Protein AF-A0A099NTT5-F1 (afdb_monomer)

Radius of gyration: 22.69 Å; Cα contacts (8 Å, |Δi|>4): 350; chains: 1; bounding box: 56×57×63 Å

Nearest PDB structures (foldseek):
  7mqa-assembly1_LM  TM=8.243E-01  e=1.189E-10  Homo sapiens
  6u1s-assembly1_A  TM=1.969E-01  e=1.441E-02  synthetic construct
  7n6g-assembly1_0A  TM=2.081E-01  e=1.183E-01  Chlamydomonas reinhardtii
  7q4o-assembly1_A  TM=1.740E-01  e=6.843E-02  Homo sapiens
  8qai-assembly2_B  TM=1.910E-01  e=7.332E+00  synthetic construct

Secondary structure (DSSP, 8-state):
-----S-GGG--HHHHHHHHHH---HHHHHHHHHHHHHHHHH-HHHHHTTHHHHHHHHHHTGGG---HHHHHHHHHHHHHHHHHHHHHHTTT-HHHHHHHHHHHHHTGGGS-HHHHHHHHHHHHHHH-HHHHHHHHHHHHHHHHHHHHHTT-HHHHHHHHHHHHHHHTTS-HHHHHHHHHHHHHHHHTS-SSPPPTTSHHHHHHHH-TTTHHHHHH--HHHHHHHHHHHHHHHHHHHH---SSSSS-HHHHHHHHHHHTTSSHHHHHHHHHHHHHHHHHHHHHHHHTT--HHHHHHHHHHHHHHHHTS-HHHHHHHHHHHHT-TT--HHHHHHHHHHHHHHHHHHHHH-TTTT-

pLDDT: mean 80.65, std 12.25, range [28.78, 96.0]

Mean predicted aligned error: 9.08 Å

Structure (mmCIF, N/CA/C/O backbone):
data_AF-A0A099NTT5-F1
#
_entry.id   AF-A0A099NTT5-F1
#
loop_
_atom_site.group_PDB
_atom_site.id
_atom_site.type_symbol
_atom_site.label_atom_id
_atom_site.label_alt_id
_atom_site.label_comp_id
_atom_site.label_asym_id
_atom_site.label_entity_id
_atom_site.label_seq_id
_atom_site.pdbx_PDB_ins_code
_atom_site.Cartn_x
_atom_site.Cartn_y
_atom_site.Cartn_z
_atom_site.occupancy
_atom_site.B_iso_or_equiv
_atom_site.auth_seq_id
_atom_site.auth_comp_id
_atom_site.auth_asym_id
_atom_site.auth_atom_id
_atom_site.pdbx_PDB_model_num
ATOM 1 N N . MET A 1 1 ? -1.358 -4.460 -35.681 1.00 35.12 1 MET A N 1
ATOM 2 C CA . MET A 1 1 ? -0.756 -5.502 -36.540 1.00 35.12 1 MET A CA 1
ATOM 3 C C . MET A 1 1 ? -0.311 -6.617 -35.600 1.00 35.12 1 MET A C 1
ATOM 5 O O . MET A 1 1 ? 0.668 -6.424 -34.895 1.00 35.12 1 MET A O 1
ATOM 9 N N . ASN A 1 2 ? -1.082 -7.702 -35.472 1.00 40.41 2 ASN A N 1
ATOM 10 C CA . ASN A 1 2 ? -0.741 -8.805 -34.563 1.00 40.41 2 ASN A CA 1
ATOM 11 C C . ASN A 1 2 ? 0.383 -9.625 -35.197 1.00 40.41 2 ASN A C 1
ATOM 13 O O . ASN A 1 2 ? 0.140 -10.480 -36.047 1.00 40.41 2 ASN A O 1
ATOM 17 N N . VAL A 1 3 ? 1.623 -9.305 -34.838 1.00 57.94 3 VAL A N 1
ATOM 18 C CA . VAL A 1 3 ? 2.786 -10.101 -35.223 1.00 57.94 3 VAL A CA 1
ATOM 19 C C . VAL A 1 3 ? 2.702 -11.409 -34.436 1.00 57.94 3 VAL A C 1
ATOM 21 O O . VAL A 1 3 ? 2.873 -11.429 -33.225 1.00 57.94 3 VAL A O 1
ATOM 24 N N . VAL A 1 4 ? 2.380 -12.512 -35.106 1.00 55.12 4 VAL A N 1
ATOM 25 C CA . VAL A 1 4 ? 2.376 -13.836 -34.471 1.00 55.12 4 VAL A CA 1
ATOM 26 C C . VAL A 1 4 ? 3.815 -14.344 -34.439 1.00 55.12 4 VAL A C 1
ATOM 28 O O . VAL A 1 4 ? 4.418 -14.592 -35.488 1.00 55.12 4 VAL A O 1
ATOM 31 N N . VAL A 1 5 ? 4.386 -14.481 -33.240 1.00 59.78 5 VAL A N 1
ATOM 32 C CA . VAL A 1 5 ? 5.732 -15.037 -33.047 1.00 59.78 5 VAL A CA 1
ATOM 33 C C . VAL A 1 5 ? 5.697 -16.524 -33.391 1.00 59.78 5 VAL A C 1
ATOM 35 O O . VAL A 1 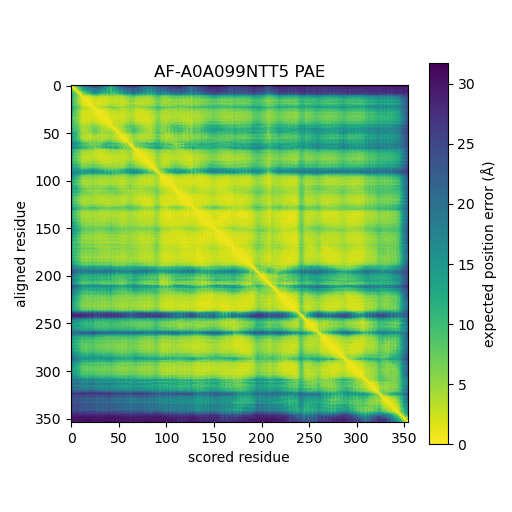5 ? 5.176 -17.334 -32.634 1.00 59.78 5 VAL A O 1
ATOM 38 N N . LYS A 1 6 ? 6.249 -16.891 -34.554 1.00 58.38 6 LYS A N 1
ATOM 39 C CA . LYS A 1 6 ? 6.214 -18.271 -35.070 1.00 58.38 6 LYS A CA 1
ATOM 40 C C . LYS A 1 6 ? 7.005 -19.278 -34.219 1.00 58.38 6 LYS A C 1
ATOM 42 O O . LYS A 1 6 ? 6.697 -20.457 -34.294 1.00 58.38 6 LYS A O 1
ATOM 47 N N . ASN A 1 7 ? 7.992 -18.827 -33.436 1.00 63.69 7 ASN A N 1
ATOM 48 C CA . ASN A 1 7 ? 8.801 -19.650 -32.524 1.00 63.69 7 ASN A CA 1
ATOM 49 C C . ASN A 1 7 ? 9.194 -18.842 -31.269 1.00 63.69 7 ASN A C 1
ATOM 51 O O . ASN A 1 7 ? 10.265 -18.230 -31.257 1.00 63.69 7 ASN A O 1
ATOM 55 N N . PRO A 1 8 ? 8.360 -18.805 -30.215 1.00 59.81 8 PRO A N 1
ATOM 56 C CA . PRO A 1 8 ? 8.667 -18.056 -28.993 1.00 59.81 8 PRO A CA 1
ATOM 57 C C . PRO A 1 8 ? 9.965 -18.539 -28.319 1.00 59.81 8 PRO A C 1
ATOM 59 O O . PRO A 1 8 ? 10.747 -17.727 -27.835 1.00 59.81 8 PRO A O 1
ATOM 62 N N . SER A 1 9 ? 10.279 -19.835 -28.401 1.00 62.44 9 SER A N 1
ATOM 63 C CA . SER A 1 9 ? 11.503 -20.441 -27.850 1.00 62.44 9 SER A CA 1
ATOM 64 C C . SER A 1 9 ? 12.818 -19.966 -28.487 1.00 62.44 9 SER A C 1
ATOM 66 O O . SER A 1 9 ? 13.881 -20.180 -27.906 1.00 62.44 9 SER A O 1
ATOM 68 N N . ALA A 1 10 ? 12.779 -19.320 -29.658 1.00 68.00 10 ALA A N 1
ATOM 69 C CA . ALA A 1 10 ? 13.972 -18.763 -30.299 1.00 68.00 10 ALA A CA 1
ATOM 70 C C . ALA A 1 10 ? 14.417 -17.427 -29.674 1.00 68.00 10 ALA A C 1
ATOM 72 O O . ALA A 1 10 ? 15.564 -17.017 -29.848 1.00 68.00 10 ALA A O 1
ATOM 73 N N . ILE A 1 11 ? 13.524 -16.739 -28.955 1.00 75.69 11 ILE A N 1
ATOM 74 C CA . ILE A 1 11 ? 13.800 -15.431 -28.357 1.00 75.69 11 ILE A CA 1
ATOM 75 C C . ILE A 1 11 ? 14.224 -15.629 -26.900 1.00 75.69 11 ILE A C 1
ATOM 77 O O . ILE A 1 11 ? 13.437 -16.030 -26.046 1.00 75.69 11 ILE A O 1
ATOM 81 N N . ARG A 1 12 ? 15.489 -15.317 -26.611 1.00 80.88 12 ARG A N 1
ATOM 82 C CA . ARG A 1 12 ? 16.109 -15.447 -25.285 1.00 80.88 12 ARG A CA 1
ATOM 83 C C . ARG A 1 12 ? 16.076 -14.116 -24.530 1.00 80.88 12 ARG A C 1
ATOM 85 O O . ARG A 1 12 ? 17.029 -13.338 -24.580 1.00 80.88 12 ARG A O 1
ATOM 92 N N . ALA A 1 13 ? 14.961 -13.835 -23.851 1.00 83.38 13 ALA A N 1
ATOM 93 C CA . ALA A 1 13 ? 14.798 -12.616 -23.046 1.00 83.38 13 ALA A CA 1
ATOM 94 C C . ALA A 1 13 ? 15.851 -12.506 -21.923 1.00 83.38 13 ALA A C 1
ATOM 96 O O . ALA A 1 13 ? 16.335 -11.418 -21.615 1.00 83.38 13 ALA A O 1
ATOM 97 N N . ASP A 1 14 ? 16.284 -13.639 -21.379 1.00 83.19 14 ASP A N 1
ATOM 98 C CA . ASP A 1 14 ? 17.318 -13.755 -20.351 1.00 83.19 14 ASP A CA 1
ATOM 99 C C . ASP A 1 14 ? 18.693 -13.221 -20.796 1.00 83.19 14 ASP A C 1
ATOM 101 O O . ASP A 1 14 ? 19.440 -12.662 -19.985 1.00 83.19 14 ASP A O 1
ATOM 105 N N . VAL A 1 15 ? 19.020 -13.330 -22.088 1.00 87.56 15 VAL A N 1
ATOM 106 C CA . VAL A 1 15 ? 20.257 -12.772 -22.660 1.00 87.56 15 VAL A CA 1
ATOM 107 C C . VAL A 1 15 ? 20.190 -11.246 -22.685 1.00 87.56 15 VAL A C 1
ATOM 109 O O . VAL A 1 15 ? 21.153 -10.586 -22.299 1.00 87.56 15 VAL A O 1
ATOM 112 N N . ILE A 1 16 ? 19.040 -10.679 -23.063 1.00 88.44 16 ILE A N 1
ATOM 113 C CA . ILE A 1 16 ? 18.815 -9.224 -23.060 1.00 88.44 16 ILE A CA 1
ATOM 114 C C . ILE A 1 16 ? 18.926 -8.686 -21.632 1.00 88.44 16 ILE A C 1
ATOM 116 O O . ILE A 1 16 ? 19.611 -7.698 -21.386 1.00 88.44 16 ILE A O 1
ATOM 120 N N . VAL A 1 17 ? 18.322 -9.379 -20.669 1.00 86.56 17 VAL A N 1
ATOM 121 C CA . VAL A 1 17 ? 18.405 -9.030 -19.246 1.00 86.56 17 VAL A CA 1
ATOM 122 C C . VAL A 1 17 ? 19.829 -9.127 -18.708 1.00 86.56 17 VAL A C 1
ATOM 124 O O . VAL A 1 17 ? 20.269 -8.268 -17.943 1.00 86.56 17 VAL A O 1
ATOM 127 N N . SER A 1 18 ? 20.588 -10.136 -19.127 1.00 86.69 18 SER A N 1
ATOM 128 C CA . SER A 1 18 ? 22.001 -10.249 -18.761 1.00 86.69 18 SER A CA 1
ATOM 129 C C . SER A 1 18 ? 22.831 -9.109 -19.355 1.00 86.69 18 SER A C 1
ATOM 131 O O . SER A 1 18 ? 23.672 -8.554 -18.654 1.00 86.69 18 SER A O 1
ATOM 133 N N . ALA A 1 19 ? 22.538 -8.689 -20.589 1.00 89.06 19 ALA A N 1
ATOM 134 C CA . ALA A 1 19 ? 23.173 -7.532 -21.215 1.00 89.06 19 ALA A CA 1
ATOM 135 C C . ALA A 1 19 ? 22.819 -6.207 -20.515 1.00 89.06 19 ALA A C 1
ATOM 137 O O . ALA A 1 19 ? 23.694 -5.359 -20.358 1.00 89.06 19 ALA A O 1
ATOM 138 N N . ILE A 1 20 ? 21.580 -6.044 -20.035 1.00 88.31 20 ILE A N 1
ATOM 139 C CA . ILE A 1 20 ? 21.179 -4.884 -19.218 1.00 88.31 20 ILE A CA 1
ATOM 140 C C . ILE A 1 20 ? 22.025 -4.814 -17.944 1.00 88.31 20 ILE A C 1
ATOM 142 O O . ILE A 1 20 ? 22.573 -3.762 -17.638 1.00 88.31 20 ILE A O 1
ATOM 146 N N . ARG A 1 21 ? 22.166 -5.938 -17.228 1.00 85.31 21 ARG A N 1
ATOM 147 C CA . ARG A 1 21 ? 22.928 -5.989 -15.969 1.00 85.31 21 ARG A CA 1
ATOM 148 C C . ARG A 1 21 ? 24.435 -5.814 -16.158 1.00 85.31 21 ARG A C 1
ATOM 150 O O . ARG A 1 21 ? 25.087 -5.314 -15.253 1.00 85.31 21 ARG A O 1
ATOM 157 N N . ALA A 1 22 ? 24.980 -6.268 -17.286 1.00 88.44 22 ALA A N 1
ATOM 158 C CA . ALA A 1 22 ? 26.415 -6.223 -17.565 1.00 88.44 22 ALA A CA 1
ATOM 159 C C . ALA A 1 22 ? 26.882 -4.897 -18.186 1.00 88.44 22 ALA A C 1
ATOM 161 O O . ALA A 1 22 ? 28.076 -4.619 -18.198 1.00 88.44 22 ALA A O 1
ATOM 162 N N . SER A 1 23 ? 25.972 -4.108 -18.761 1.00 87.94 23 SER A N 1
ATOM 163 C CA . SER A 1 23 ? 26.325 -2.833 -19.380 1.00 87.94 23 SER A CA 1
ATOM 164 C C . SER A 1 23 ? 26.400 -1.727 -18.336 1.00 87.94 23 SER A C 1
ATOM 166 O O . SER A 1 23 ? 25.464 -1.571 -17.563 1.00 87.94 23 SER A O 1
ATOM 168 N N . ASP A 1 24 ? 27.441 -0.897 -18.381 1.00 85.81 24 ASP A N 1
ATOM 169 C CA . ASP A 1 24 ? 27.551 0.308 -17.543 1.00 85.81 24 ASP A CA 1
ATOM 170 C C . ASP A 1 24 ? 26.929 1.557 -18.193 1.00 85.81 24 ASP A C 1
ATOM 172 O O . ASP A 1 24 ? 26.834 2.607 -17.560 1.00 85.81 24 ASP A O 1
ATOM 176 N N . SER A 1 25 ? 26.514 1.478 -19.466 1.00 87.94 25 SER A N 1
ATOM 177 C CA . SER A 1 25 ? 25.940 2.615 -20.196 1.00 87.94 25 SER A CA 1
ATOM 178 C C . SER A 1 25 ? 24.430 2.719 -19.949 1.00 87.94 25 SER A C 1
ATOM 180 O O . SER A 1 25 ? 23.680 1.852 -20.414 1.00 87.94 25 SER A O 1
ATOM 182 N N . PRO A 1 26 ? 23.942 3.821 -19.342 1.00 84.88 26 PRO A N 1
ATOM 183 C CA . PRO A 1 26 ? 22.509 4.061 -19.180 1.00 84.88 26 PRO A CA 1
ATOM 184 C C . PRO A 1 26 ? 21.752 4.068 -20.509 1.00 84.88 26 PRO A C 1
ATOM 186 O O . PRO A 1 26 ? 20.622 3.595 -20.589 1.00 84.88 26 PRO A O 1
ATOM 189 N N . GLN A 1 27 ? 22.375 4.550 -21.593 1.00 87.25 27 GLN A N 1
ATOM 190 C CA . GLN A 1 27 ? 21.720 4.582 -22.903 1.00 87.25 27 GLN A CA 1
ATOM 191 C C . GLN A 1 27 ? 21.493 3.175 -23.463 1.00 87.25 27 GLN A C 1
ATOM 193 O O . GLN A 1 27 ? 20.443 2.912 -24.052 1.00 87.25 27 GLN A O 1
ATOM 198 N N . VAL A 1 28 ? 22.464 2.272 -23.291 1.00 89.62 28 VAL A N 1
ATOM 199 C CA . VAL A 1 28 ? 22.330 0.870 -23.710 1.00 89.62 28 VAL A CA 1
ATOM 200 C C . VAL A 1 28 ? 21.273 0.176 -22.859 1.00 89.62 28 VAL A C 1
ATOM 202 O O . VAL A 1 28 ? 20.357 -0.425 -23.416 1.00 89.62 28 VAL A O 1
ATOM 205 N N . GLN A 1 29 ? 21.340 0.331 -21.534 1.00 89.12 29 GLN A N 1
ATOM 206 C CA . GLN A 1 29 ? 20.346 -0.210 -20.603 1.00 89.12 29 GLN A CA 1
ATOM 207 C C . GLN A 1 29 ? 18.927 0.238 -20.977 1.00 89.12 29 GLN A C 1
ATOM 209 O O . GLN A 1 29 ? 18.043 -0.598 -21.149 1.00 89.12 29 GLN A O 1
ATOM 214 N N . ASN A 1 30 ? 18.723 1.540 -21.194 1.00 88.69 30 ASN A N 1
ATOM 215 C CA . ASN A 1 30 ? 17.420 2.098 -21.542 1.00 88.69 30 ASN A CA 1
ATOM 216 C C . ASN A 1 30 ? 16.882 1.556 -22.873 1.00 88.69 30 ASN A C 1
ATOM 218 O O . ASN A 1 30 ? 15.713 1.187 -22.968 1.00 88.69 30 ASN A O 1
ATOM 222 N N . LYS A 1 31 ? 17.729 1.450 -23.904 1.00 91.06 31 LYS A N 1
ATOM 223 C CA . LYS A 1 31 ? 17.320 0.863 -25.189 1.00 91.06 31 LYS A CA 1
ATOM 224 C C . LYS A 1 31 ? 16.947 -0.611 -25.050 1.00 91.06 31 LYS A C 1
ATOM 226 O O . LYS A 1 31 ? 15.954 -1.035 -25.632 1.00 91.06 31 LYS A O 1
ATOM 231 N N . LEU A 1 32 ? 17.708 -1.385 -24.278 1.00 91.06 32 LEU A N 1
ATOM 232 C CA . LEU A 1 32 ? 17.411 -2.798 -24.040 1.00 91.06 32 LEU A CA 1
ATOM 233 C C . LEU A 1 32 ? 16.123 -2.984 -23.219 1.00 91.06 32 LEU A C 1
ATOM 235 O O . LEU A 1 32 ? 15.350 -3.890 -23.520 1.00 91.06 32 LEU A O 1
ATOM 239 N N . LEU A 1 33 ? 15.837 -2.104 -22.254 1.00 89.56 33 LEU A N 1
ATOM 240 C CA . LEU A 1 33 ? 14.559 -2.091 -21.530 1.00 89.56 33 LEU A CA 1
ATOM 241 C C . LEU A 1 33 ? 13.372 -1.829 -22.468 1.00 89.56 33 LEU A C 1
ATOM 243 O O . LEU A 1 33 ? 12.362 -2.523 -22.382 1.00 89.56 33 LEU A O 1
ATOM 247 N N . LEU A 1 34 ? 13.505 -0.907 -23.427 1.00 90.50 34 LEU A N 1
ATOM 248 C CA . LEU A 1 34 ? 12.471 -0.687 -24.447 1.00 90.50 34 LEU A CA 1
ATOM 249 C C . LEU A 1 34 ? 12.273 -1.907 -25.357 1.00 90.50 34 LEU A C 1
ATOM 251 O O . LEU A 1 34 ? 11.141 -2.220 -25.722 1.00 90.50 34 LEU A O 1
ATOM 255 N N . VAL A 1 35 ? 13.347 -2.627 -25.698 1.00 90.38 35 VAL A N 1
ATOM 256 C CA . VAL A 1 35 ? 13.240 -3.897 -26.436 1.00 90.38 35 VAL A CA 1
ATOM 257 C C . VAL A 1 35 ? 12.458 -4.923 -25.616 1.00 90.38 35 VAL A C 1
ATOM 259 O O . VAL A 1 35 ? 11.578 -5.587 -26.158 1.00 90.38 35 VAL A O 1
ATOM 262 N N . ILE A 1 36 ? 12.721 -5.024 -24.312 1.00 88.69 36 ILE A N 1
ATOM 263 C CA . ILE A 1 36 ? 11.955 -5.888 -23.405 1.00 88.69 36 ILE A CA 1
ATOM 264 C C . ILE A 1 36 ? 10.482 -5.472 -23.348 1.00 88.69 36 ILE A C 1
ATOM 266 O O . ILE A 1 36 ? 9.614 -6.335 -23.434 1.00 88.69 36 ILE A O 1
ATOM 270 N N . ALA A 1 37 ? 10.183 -4.176 -23.253 1.00 87.62 37 ALA A N 1
ATOM 271 C CA . ALA A 1 37 ? 8.812 -3.669 -23.253 1.00 87.62 37 ALA A CA 1
ATOM 272 C C . ALA A 1 37 ? 8.067 -4.039 -24.554 1.00 87.62 37 ALA A C 1
ATOM 274 O O . ALA A 1 37 ? 6.936 -4.535 -24.525 1.00 87.62 37 ALA A O 1
ATOM 275 N N . ALA A 1 38 ? 8.727 -3.887 -25.705 1.00 87.69 38 ALA A N 1
ATOM 276 C CA . ALA A 1 38 ? 8.181 -4.301 -26.995 1.00 87.69 38 ALA A CA 1
ATOM 277 C C . ALA A 1 38 ? 7.972 -5.826 -27.074 1.00 87.69 38 ALA A C 1
ATOM 279 O O . ALA A 1 38 ? 6.948 -6.282 -27.583 1.00 87.69 38 ALA A O 1
ATOM 280 N N . LEU A 1 39 ? 8.903 -6.617 -26.529 1.00 87.00 39 LEU A N 1
ATOM 281 C CA . LEU A 1 39 ? 8.779 -8.075 -26.452 1.00 87.00 39 LEU A CA 1
ATOM 282 C C . LEU A 1 39 ? 7.635 -8.516 -25.536 1.00 87.00 39 LEU A C 1
ATOM 284 O O . LEU A 1 39 ? 6.902 -9.428 -25.903 1.00 87.00 39 LEU A O 1
ATOM 288 N N . ALA A 1 40 ? 7.442 -7.862 -24.390 1.00 85.69 40 ALA A N 1
ATOM 289 C CA . ALA A 1 40 ? 6.339 -8.154 -23.475 1.00 85.69 40 ALA A CA 1
ATOM 290 C C . ALA A 1 40 ? 4.979 -7.877 -24.116 1.00 85.69 40 ALA A C 1
ATOM 292 O O . ALA A 1 40 ? 4.059 -8.674 -23.974 1.00 85.69 40 ALA A O 1
ATOM 293 N N . SER A 1 41 ? 4.888 -6.799 -24.899 1.00 84.00 41 SER A N 1
ATOM 294 C CA . SER A 1 41 ? 3.680 -6.469 -25.664 1.00 84.00 41 SER A CA 1
ATOM 295 C C . SER A 1 41 ? 3.375 -7.503 -26.755 1.00 84.00 41 SER A C 1
ATOM 297 O O . SER A 1 41 ? 2.224 -7.679 -27.143 1.00 84.00 41 SER A O 1
ATOM 299 N N . LEU A 1 42 ? 4.408 -8.176 -27.268 1.00 83.88 42 LEU A N 1
ATOM 300 C CA . LEU A 1 42 ? 4.299 -9.166 -28.334 1.00 83.88 42 LEU A CA 1
ATOM 301 C C . LEU A 1 42 ? 4.021 -10.580 -27.804 1.00 83.88 42 LEU A C 1
ATOM 303 O O . LEU A 1 42 ? 3.230 -11.319 -28.385 1.00 83.88 42 LEU A O 1
ATOM 307 N N . SER A 1 43 ? 4.708 -10.973 -26.734 1.00 81.81 43 SER A N 1
ATOM 308 C CA . SER A 1 43 ? 4.632 -12.303 -26.136 1.00 81.81 43 SER A CA 1
ATOM 309 C C . SER A 1 43 ? 4.955 -12.232 -24.635 1.00 81.81 43 SER A C 1
ATOM 311 O O . SER A 1 43 ? 6.098 -12.491 -24.243 1.00 81.81 43 SER A O 1
ATOM 313 N N . PRO A 1 44 ? 3.948 -11.934 -23.793 1.00 79.69 44 PRO A N 1
ATOM 314 C CA . PRO A 1 44 ? 4.060 -11.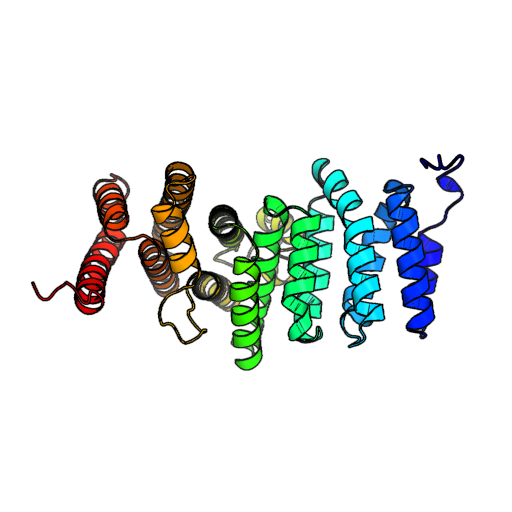831 -22.334 1.00 79.69 44 PRO A CA 1
ATOM 315 C C . PRO A 1 44 ? 4.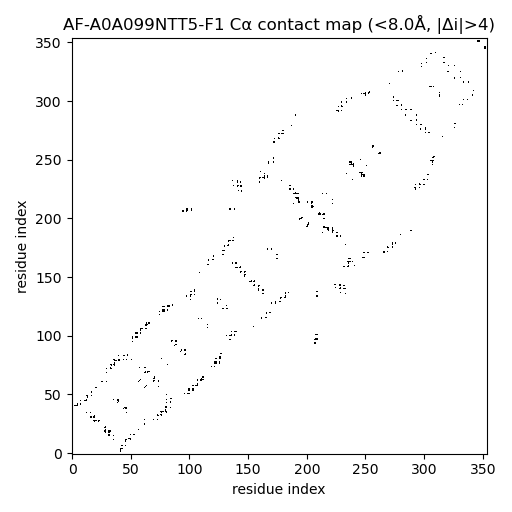832 -12.983 -21.672 1.00 79.69 44 PRO A C 1
ATOM 317 O O . PRO A 1 44 ? 5.738 -12.751 -20.871 1.00 79.69 44 PRO A O 1
ATOM 320 N N . GLU A 1 45 ? 4.538 -14.219 -22.086 1.00 77.50 45 GLU A N 1
ATOM 321 C CA . GLU A 1 45 ? 5.092 -15.462 -21.525 1.00 77.50 45 GLU A CA 1
ATOM 322 C C . GLU A 1 45 ? 6.623 -15.532 -21.564 1.00 77.50 45 GLU A C 1
ATOM 324 O O . GLU A 1 45 ? 7.259 -16.098 -20.677 1.00 77.50 45 GLU A O 1
ATOM 329 N N . LEU A 1 46 ? 7.243 -14.918 -22.577 1.00 76.75 46 LEU A N 1
ATOM 330 C CA . LEU A 1 46 ? 8.698 -14.948 -22.746 1.00 76.75 46 LEU A CA 1
ATOM 331 C C . LEU A 1 46 ? 9.430 -14.114 -21.707 1.00 76.75 46 LEU A C 1
ATOM 333 O O . LEU A 1 46 ? 10.605 -14.353 -21.426 1.00 76.75 46 LEU A O 1
ATOM 337 N N . VAL A 1 47 ? 8.747 -13.113 -21.162 1.00 77.94 47 VAL A N 1
ATOM 338 C CA . VAL A 1 47 ? 9.358 -12.137 -20.271 1.00 77.94 47 VAL A CA 1
ATOM 339 C C . VAL A 1 47 ? 9.144 -12.532 -18.819 1.00 77.94 47 VAL A C 1
ATOM 341 O O . VAL A 1 47 ? 10.010 -12.220 -18.010 1.00 77.94 47 VAL A O 1
ATOM 344 N N . LEU A 1 48 ? 8.082 -13.292 -18.503 1.00 75.62 48 LEU A N 1
ATOM 345 C CA . LEU A 1 48 ? 7.706 -13.712 -17.142 1.00 75.62 48 LEU A CA 1
ATOM 346 C C . LEU A 1 48 ? 8.879 -14.296 -16.343 1.00 75.62 48 LEU A C 1
ATOM 348 O O . LEU A 1 48 ? 9.170 -13.833 -15.245 1.00 75.62 48 LEU A O 1
ATOM 352 N N . HIS A 1 49 ? 9.634 -15.237 -16.918 1.00 74.25 49 HIS A N 1
ATOM 353 C CA . HIS A 1 49 ? 10.791 -15.846 -16.241 1.00 74.25 49 HIS A CA 1
ATOM 354 C C . HIS A 1 49 ? 11.951 -14.873 -15.981 1.00 74.25 49 HIS A C 1
ATOM 356 O O . HIS A 1 49 ? 12.826 -15.148 -15.162 1.00 74.25 49 HIS A O 1
ATOM 362 N N . SER A 1 50 ? 11.970 -13.742 -16.683 1.00 76.62 50 SER A N 1
ATOM 363 C CA . SER A 1 50 ? 13.000 -12.709 -16.580 1.00 76.62 50 SER A CA 1
ATOM 364 C C . SER A 1 50 ? 12.500 -11.427 -15.900 1.00 76.62 50 SER A C 1
ATOM 366 O O . SER A 1 50 ? 13.282 -10.489 -15.748 1.00 76.62 50 SER A O 1
ATOM 368 N N . VAL A 1 51 ? 11.239 -11.387 -15.448 1.00 75.69 51 VAL A N 1
ATOM 369 C CA . VAL A 1 51 ? 10.600 -10.224 -14.805 1.00 75.69 51 VAL A CA 1
ATOM 370 C C . VAL A 1 51 ? 11.349 -9.796 -13.545 1.00 75.69 51 VAL A C 1
ATOM 372 O O . VAL A 1 51 ? 11.669 -8.616 -13.389 1.00 75.69 51 VAL A O 1
ATOM 375 N N . MET A 1 52 ? 11.678 -10.745 -12.662 1.00 75.94 52 MET A N 1
ATOM 376 C CA . MET A 1 52 ? 12.324 -10.435 -11.383 1.00 75.94 52 MET A CA 1
ATOM 377 C C . MET A 1 52 ? 13.677 -9.720 -11.572 1.00 75.94 52 MET A C 1
ATOM 379 O O . MET A 1 52 ? 13.823 -8.612 -11.052 1.00 75.94 52 MET A O 1
ATOM 383 N N . PRO A 1 53 ? 14.644 -10.240 -12.362 1.00 80.81 53 PRO A N 1
ATOM 384 C CA . PRO A 1 53 ? 15.903 -9.530 -12.581 1.00 80.81 53 PRO A CA 1
ATOM 385 C C . PRO A 1 53 ? 15.754 -8.149 -13.234 1.00 80.81 53 PRO A C 1
ATOM 387 O O . PRO A 1 53 ? 16.539 -7.257 -12.912 1.00 80.81 53 PRO A O 1
ATOM 390 N N . ILE A 1 54 ? 14.770 -7.957 -14.126 1.00 82.06 54 ILE A N 1
ATOM 391 C CA . ILE A 1 54 ? 14.499 -6.651 -14.752 1.00 82.06 54 ILE A CA 1
ATOM 392 C C . ILE A 1 54 ? 14.134 -5.633 -13.673 1.00 82.06 54 ILE A C 1
ATOM 394 O O . ILE A 1 54 ? 14.747 -4.570 -13.586 1.00 82.06 54 ILE A O 1
ATOM 398 N N . PHE A 1 55 ? 13.175 -5.966 -12.811 1.00 77.38 55 PHE A N 1
ATOM 399 C CA . PHE A 1 55 ? 12.679 -5.020 -11.817 1.00 77.38 55 PHE A CA 1
ATOM 400 C C . PHE A 1 55 ? 13.606 -4.842 -10.614 1.00 77.38 55 PHE A C 1
ATOM 402 O O . PHE A 1 55 ? 13.664 -3.743 -10.059 1.00 77.38 55 PHE A O 1
ATOM 409 N N . THR A 1 56 ? 14.392 -5.855 -10.240 1.00 78.12 56 THR A N 1
ATOM 410 C CA . THR A 1 56 ? 15.503 -5.672 -9.292 1.00 78.12 56 THR A CA 1
ATOM 411 C C . THR A 1 56 ? 16.529 -4.686 -9.846 1.00 78.12 56 THR A C 1
ATOM 413 O O . THR A 1 56 ? 16.948 -3.766 -9.143 1.00 78.12 56 THR A O 1
ATOM 416 N N . PHE A 1 57 ? 16.899 -4.824 -11.124 1.00 78.94 57 PHE A N 1
ATOM 417 C CA . PHE A 1 57 ? 17.839 -3.910 -11.767 1.00 78.94 57 PHE A CA 1
ATOM 418 C C . PHE A 1 57 ? 17.283 -2.482 -11.859 1.00 78.94 57 PHE A C 1
ATOM 420 O O . PHE A 1 57 ? 17.969 -1.528 -11.492 1.00 78.94 57 PHE A O 1
ATOM 427 N N . MET A 1 58 ? 16.027 -2.325 -12.285 1.00 77.81 58 MET A N 1
ATOM 428 C CA . MET A 1 58 ? 15.379 -1.014 -12.376 1.00 77.81 58 MET A CA 1
ATOM 429 C C . MET A 1 58 ? 15.329 -0.303 -11.014 1.00 77.81 58 MET A C 1
ATOM 431 O O . MET A 1 58 ? 15.659 0.882 -10.947 1.00 77.81 58 MET A O 1
ATOM 435 N N . GLY A 1 59 ? 14.992 -1.016 -9.930 1.00 71.06 59 GLY A N 1
ATOM 436 C CA . GLY A 1 59 ? 15.023 -0.481 -8.560 1.00 71.06 59 GLY A CA 1
ATOM 437 C C . GLY A 1 59 ? 16.422 -0.047 -8.104 1.00 71.06 59 GLY A C 1
ATOM 438 O O . GLY A 1 59 ? 16.593 0.997 -7.464 1.00 71.06 59 GLY A O 1
ATOM 439 N N . ALA A 1 60 ? 17.451 -0.811 -8.465 1.00 72.75 60 ALA A N 1
ATOM 440 C CA . ALA A 1 60 ? 18.825 -0.521 -8.069 1.00 72.75 60 ALA A CA 1
ATOM 441 C C . ALA A 1 60 ? 19.497 0.594 -8.897 1.00 72.75 60 ALA A C 1
ATOM 443 O O . ALA A 1 60 ? 20.317 1.328 -8.344 1.00 72.75 60 ALA A O 1
ATOM 444 N N . HIS A 1 61 ? 19.152 0.751 -10.181 1.00 74.06 61 HIS A N 1
ATOM 445 C CA . HIS A 1 61 ? 19.898 1.604 -11.116 1.00 74.06 61 HIS A CA 1
ATOM 446 C C . HIS A 1 61 ? 19.024 2.636 -11.842 1.00 74.06 61 HIS A C 1
ATOM 448 O O . HIS A 1 61 ? 19.172 3.834 -11.604 1.00 74.06 61 HIS A O 1
ATOM 454 N N . THR A 1 62 ? 18.109 2.203 -12.714 1.00 71.12 62 THR A N 1
ATOM 455 C CA . THR A 1 62 ? 17.422 3.096 -13.670 1.00 71.12 62 THR A CA 1
ATOM 456 C C . THR A 1 62 ? 16.470 4.088 -13.000 1.00 71.12 62 THR A C 1
ATOM 458 O O . THR A 1 62 ? 16.411 5.250 -13.390 1.00 71.12 62 THR A O 1
ATOM 461 N N . ILE A 1 63 ? 15.752 3.681 -11.948 1.00 69.88 63 ILE A N 1
ATOM 462 C CA . ILE A 1 63 ? 14.793 4.567 -11.262 1.00 69.88 63 ILE A CA 1
ATOM 463 C C . ILE A 1 63 ? 15.508 5.718 -10.525 1.00 69.88 63 ILE A C 1
ATOM 465 O O . ILE A 1 63 ? 14.921 6.777 -10.299 1.00 69.88 63 ILE A O 1
ATOM 469 N N . ARG A 1 64 ? 16.789 5.536 -10.183 1.00 68.62 64 ARG A N 1
ATOM 470 C CA . ARG A 1 64 ? 17.609 6.534 -9.479 1.00 68.62 64 ARG A CA 1
ATOM 471 C C . ARG A 1 64 ? 18.150 7.626 -10.403 1.00 68.62 64 ARG A C 1
ATOM 473 O O . ARG A 1 64 ? 18.610 8.651 -9.910 1.00 68.62 64 ARG A O 1
ATOM 480 N N . GLN A 1 65 ? 18.131 7.407 -11.719 1.00 74.62 65 GLN A N 1
ATOM 481 C CA . GLN A 1 65 ? 18.631 8.369 -12.700 1.00 74.62 65 GLN A CA 1
ATOM 482 C C . GLN A 1 65 ? 17.618 9.497 -12.882 1.00 74.62 65 GLN A C 1
ATOM 484 O O . GLN A 1 65 ? 16.462 9.249 -13.233 1.00 74.62 65 GLN A O 1
ATOM 489 N N . ASP A 1 66 ? 18.048 10.734 -12.637 1.00 72.50 66 ASP A N 1
ATOM 490 C CA . ASP A 1 66 ? 17.207 11.930 -12.728 1.00 72.50 66 ASP A CA 1
ATOM 491 C C . ASP A 1 66 ? 17.216 12.524 -14.145 1.00 72.50 66 ASP A C 1
ATOM 493 O O . ASP A 1 66 ? 17.597 13.670 -14.362 1.00 72.50 66 ASP A O 1
ATOM 497 N N . ASP A 1 67 ? 16.842 11.705 -15.130 1.00 82.62 67 ASP A N 1
ATOM 498 C CA . ASP A 1 67 ? 16.657 12.138 -16.513 1.00 82.62 67 ASP A CA 1
ATOM 499 C C . ASP A 1 67 ? 15.272 11.714 -17.049 1.00 82.62 67 ASP A C 1
ATOM 501 O O . ASP A 1 67 ? 14.703 10.688 -16.648 1.00 82.62 67 ASP A O 1
ATOM 505 N N . GLU A 1 68 ? 14.690 12.538 -17.929 1.00 80.94 68 GLU A N 1
ATOM 506 C CA . GLU A 1 68 ? 13.328 12.329 -18.441 1.00 80.94 68 GLU A CA 1
ATOM 507 C C . GLU A 1 68 ? 13.203 11.074 -19.311 1.00 80.94 68 GLU A C 1
ATOM 509 O O . GLU A 1 68 ? 12.162 10.412 -19.290 1.00 80.94 68 GLU A O 1
ATOM 514 N N . PHE A 1 69 ? 14.255 10.717 -20.053 1.00 84.38 69 PHE A N 1
ATOM 515 C CA . PHE A 1 69 ? 14.233 9.577 -20.965 1.00 84.38 69 PHE A CA 1
ATOM 516 C C . PHE A 1 69 ? 14.198 8.251 -20.200 1.00 84.38 69 PHE A C 1
ATOM 518 O O . PHE A 1 69 ? 13.348 7.409 -20.470 1.00 84.38 69 PHE A O 1
ATOM 525 N N . SER A 1 70 ? 15.049 8.090 -19.191 1.00 82.56 70 SER A N 1
ATOM 526 C CA . SER A 1 70 ? 15.056 6.983 -18.235 1.00 82.56 70 SER A CA 1
ATOM 527 C C . SER A 1 70 ? 13.714 6.885 -17.513 1.00 82.56 70 SER A C 1
ATOM 529 O O . SER A 1 70 ? 13.193 5.788 -17.319 1.00 82.56 70 SER A O 1
ATOM 531 N N . GLY A 1 71 ? 13.092 8.020 -17.172 1.00 81.06 71 GLY A N 1
ATOM 532 C CA . GLY A 1 71 ? 11.730 8.035 -16.636 1.00 81.06 71 GLY A CA 1
ATOM 533 C C . GLY A 1 71 ? 10.682 7.499 -17.603 1.00 81.06 71 GLY A C 1
ATOM 534 O O . GLY A 1 71 ? 9.894 6.636 -17.220 1.00 81.06 71 GLY A O 1
ATOM 535 N N . HIS A 1 72 ? 10.713 7.951 -18.853 1.00 85.88 72 HIS A N 1
ATOM 536 C CA . HIS A 1 72 ? 9.826 7.449 -19.896 1.00 85.88 72 HIS A CA 1
ATOM 537 C C . HIS A 1 72 ? 10.030 5.947 -20.148 1.00 85.88 72 HIS A C 1
ATOM 539 O O . HIS A 1 72 ? 9.061 5.199 -20.237 1.00 85.88 72 HIS A O 1
ATOM 545 N N . VAL A 1 73 ? 11.280 5.484 -20.203 1.00 86.25 73 VAL A N 1
ATOM 546 C CA . VAL A 1 73 ? 11.629 4.071 -20.409 1.00 86.25 73 VAL A CA 1
ATOM 547 C C . VAL A 1 73 ? 11.105 3.200 -19.271 1.00 86.25 73 VAL A C 1
ATOM 549 O O . VAL A 1 73 ? 10.525 2.145 -19.527 1.00 86.25 73 VAL A O 1
ATOM 552 N N . VAL A 1 74 ? 11.268 3.639 -18.020 1.00 85.75 74 VAL A N 1
ATOM 553 C CA . VAL A 1 74 ? 10.734 2.931 -16.848 1.00 85.75 74 VAL A CA 1
ATOM 554 C C . VAL A 1 74 ? 9.213 2.825 -16.927 1.00 85.75 74 VAL A C 1
ATOM 556 O O . VAL A 1 74 ? 8.675 1.737 -16.742 1.00 85.75 74 VAL A O 1
ATOM 559 N N . GLU A 1 75 ? 8.521 3.922 -17.237 1.00 85.94 75 GLU A N 1
ATOM 560 C CA . GLU A 1 75 ? 7.059 3.933 -17.363 1.00 85.94 75 GLU A CA 1
ATOM 561 C C . GLU A 1 75 ? 6.570 3.024 -18.492 1.00 85.94 75 GLU A C 1
ATOM 563 O O . GLU A 1 75 ? 5.668 2.221 -18.273 1.00 85.94 75 GLU A O 1
ATOM 568 N N . GLN A 1 76 ? 7.202 3.076 -19.667 1.00 88.19 76 GLN A N 1
ATOM 569 C CA . GLN A 1 76 ? 6.881 2.174 -20.778 1.00 88.19 76 GLN A CA 1
ATOM 570 C C . GLN A 1 76 ? 7.119 0.710 -20.408 1.00 88.19 76 GLN A C 1
ATOM 572 O O . GLN A 1 76 ? 6.290 -0.150 -20.693 1.00 88.19 76 GLN A O 1
ATOM 577 N N . THR A 1 77 ? 8.221 0.423 -19.715 1.00 86.94 77 THR A N 1
ATOM 578 C CA . THR A 1 77 ? 8.518 -0.937 -19.255 1.00 86.94 77 THR A CA 1
ATOM 579 C C . THR A 1 77 ? 7.451 -1.425 -18.278 1.00 86.94 77 THR A C 1
ATOM 581 O O . THR A 1 77 ? 6.981 -2.550 -18.415 1.00 86.94 77 THR A O 1
ATOM 584 N N . ILE A 1 78 ? 7.010 -0.581 -17.339 1.00 87.81 78 ILE A N 1
ATOM 585 C CA . ILE A 1 78 ? 5.914 -0.910 -16.418 1.00 87.81 78 ILE A CA 1
ATOM 586 C C . ILE A 1 78 ? 4.641 -1.221 -17.207 1.00 87.81 78 ILE A C 1
ATOM 588 O O . ILE A 1 78 ? 4.095 -2.309 -17.061 1.00 87.81 78 ILE A O 1
ATOM 592 N N . ILE A 1 79 ? 4.211 -0.316 -18.086 1.00 87.50 79 ILE A N 1
ATOM 593 C CA . ILE A 1 79 ? 2.956 -0.443 -18.842 1.00 87.50 79 ILE A CA 1
ATOM 594 C C . ILE A 1 79 ? 2.937 -1.707 -19.713 1.00 87.50 79 ILE A C 1
ATOM 596 O O . ILE A 1 79 ? 1.891 -2.333 -19.853 1.00 87.50 79 ILE A O 1
ATOM 600 N N . CYS A 1 80 ? 4.076 -2.108 -20.278 1.00 85.94 80 CYS A N 1
ATOM 601 C CA . CYS A 1 80 ? 4.149 -3.269 -21.162 1.00 85.94 80 CYS A CA 1
ATOM 602 C C . CYS A 1 80 ? 4.379 -4.600 -20.431 1.00 85.94 80 CYS A C 1
ATOM 604 O O . CYS A 1 80 ? 3.845 -5.624 -20.849 1.00 85.94 80 CYS A O 1
ATOM 606 N N . VAL A 1 81 ? 5.201 -4.616 -19.376 1.00 85.12 81 VAL A N 1
ATOM 607 C CA . VAL A 1 81 ? 5.647 -5.860 -18.719 1.00 85.12 81 VAL A CA 1
ATOM 608 C C . VAL A 1 81 ? 4.744 -6.241 -17.549 1.00 85.12 81 VAL A C 1
ATOM 610 O O . VAL A 1 81 ? 4.473 -7.418 -17.333 1.00 85.12 81 VAL A O 1
ATOM 613 N N . VAL A 1 82 ? 4.254 -5.267 -16.784 1.00 85.44 82 VAL A N 1
ATOM 614 C CA . VAL A 1 82 ? 3.489 -5.530 -15.557 1.00 85.44 82 VAL A CA 1
ATOM 615 C C . VAL A 1 82 ? 2.119 -6.177 -15.804 1.00 85.44 82 VAL A C 1
ATOM 617 O O . VAL A 1 82 ? 1.762 -7.053 -15.019 1.00 85.44 82 VAL A O 1
ATOM 620 N N . PRO A 1 83 ? 1.360 -5.874 -16.878 1.00 84.56 83 PRO A N 1
ATOM 621 C CA . PRO A 1 83 ? 0.095 -6.568 -17.135 1.00 84.56 83 PRO A CA 1
ATOM 622 C C . PRO A 1 83 ? 0.264 -8.077 -17.349 1.00 84.56 83 PRO A C 1
ATOM 624 O O . PRO A 1 83 ? -0.587 -8.859 -16.933 1.00 84.56 83 PRO A O 1
ATOM 627 N N . ALA A 1 84 ? 1.383 -8.499 -17.952 1.00 80.44 84 ALA A N 1
ATOM 628 C CA . ALA A 1 84 ? 1.730 -9.914 -18.084 1.00 80.44 84 ALA A CA 1
ATOM 629 C C . ALA A 1 84 ? 1.812 -10.590 -16.710 1.00 80.44 84 ALA A C 1
ATOM 631 O O . ALA A 1 84 ? 1.277 -11.679 -16.510 1.00 80.44 84 ALA A O 1
ATOM 632 N N . LEU A 1 85 ? 2.447 -9.903 -15.757 1.00 77.69 85 LEU A N 1
ATOM 633 C CA . LEU A 1 85 ? 2.594 -10.362 -14.384 1.00 77.69 85 LEU A CA 1
ATOM 634 C C . LEU A 1 85 ? 1.254 -10.401 -13.647 1.00 77.69 85 LEU A C 1
ATOM 636 O O . LEU A 1 85 ? 0.951 -11.388 -12.986 1.00 77.69 85 LEU A O 1
ATOM 640 N N . ALA A 1 86 ? 0.440 -9.352 -13.789 1.00 78.00 86 ALA A N 1
ATOM 641 C CA . ALA A 1 86 ? -0.876 -9.271 -13.162 1.00 78.00 86 ALA A CA 1
ATOM 642 C C . ALA A 1 86 ? -1.796 -10.415 -13.624 1.00 78.00 86 ALA A C 1
ATOM 644 O O . ALA A 1 86 ? -2.440 -11.063 -12.802 1.00 78.00 86 ALA A O 1
ATOM 645 N N . ASN A 1 87 ? -1.791 -10.730 -14.923 1.00 77.38 87 ASN A N 1
ATOM 646 C CA . ASN A 1 87 ? -2.539 -11.865 -15.466 1.00 77.38 87 ASN A CA 1
ATOM 647 C C . ASN A 1 87 ? -2.000 -13.205 -14.952 1.00 77.38 87 ASN A C 1
ATOM 649 O O . ASN A 1 87 ? -2.778 -14.082 -14.594 1.00 77.38 87 ASN A O 1
ATOM 653 N N . ALA A 1 88 ? -0.678 -13.365 -14.869 1.00 69.31 88 ALA A N 1
ATOM 654 C CA . ALA A 1 88 ? -0.065 -14.575 -14.327 1.00 69.31 88 ALA A CA 1
ATOM 655 C C . ALA A 1 88 ? -0.356 -14.755 -12.821 1.00 69.31 88 ALA A C 1
ATOM 657 O O . ALA A 1 88 ? -0.505 -15.881 -12.346 1.00 69.31 88 ALA A O 1
ATOM 658 N N . ALA A 1 89 ? -0.497 -13.660 -12.070 1.00 66.00 89 ALA A N 1
ATOM 659 C CA . ALA A 1 89 ? -0.834 -13.682 -10.649 1.00 66.00 89 ALA A CA 1
ATOM 660 C C . ALA A 1 89 ? -2.254 -14.185 -10.366 1.00 66.00 89 ALA A C 1
ATOM 662 O O . ALA 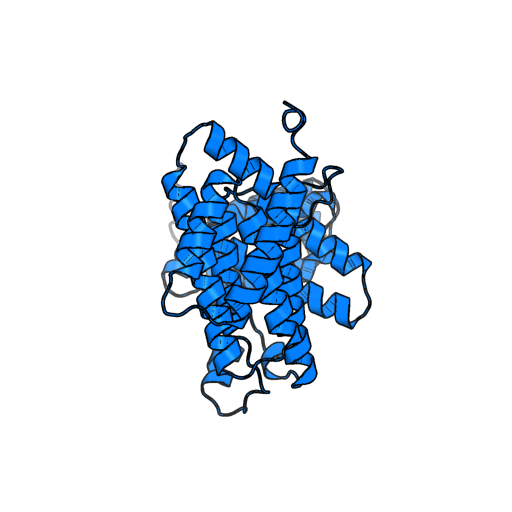A 1 89 ? -2.461 -14.828 -9.337 1.00 66.00 89 ALA A O 1
ATOM 663 N N . GLN A 1 90 ? -3.202 -14.002 -11.295 1.00 64.94 90 GLN A N 1
ATOM 664 C CA . GLN A 1 90 ? -4.537 -14.613 -11.201 1.00 64.94 90 GLN A CA 1
ATOM 665 C C . GLN A 1 90 ? -4.480 -16.152 -11.159 1.00 64.94 90 GLN A C 1
ATOM 667 O O . GLN A 1 90 ? -5.407 -16.786 -10.664 1.00 64.94 90 GLN A O 1
ATOM 672 N N . TYR A 1 91 ? -3.370 -16.752 -11.604 1.00 62.25 91 TYR A N 1
ATOM 673 C CA . TYR A 1 91 ? -3.099 -18.191 -11.533 1.00 62.25 91 TYR A CA 1
ATOM 674 C C . TYR A 1 91 ? -2.224 -18.593 -10.328 1.00 62.25 91 TYR A C 1
ATOM 676 O O . TYR A 1 91 ? -1.611 -19.658 -10.344 1.00 62.25 91 TYR A O 1
ATOM 684 N N . GLY A 1 92 ? -2.150 -17.759 -9.281 1.00 64.69 92 GLY A N 1
ATOM 685 C CA . GLY A 1 92 ? -1.481 -18.092 -8.015 1.00 64.69 92 GLY A CA 1
ATOM 686 C C . GLY A 1 92 ? -0.051 -17.566 -7.854 1.00 64.69 92 GLY A C 1
ATOM 687 O O . GLY A 1 92 ? 0.646 -17.985 -6.937 1.00 64.69 92 GLY A O 1
ATOM 688 N N . LYS A 1 93 ? 0.403 -16.635 -8.704 1.00 67.88 93 LYS A N 1
ATOM 689 C CA . LYS A 1 93 ? 1.744 -16.013 -8.625 1.00 67.88 93 LYS A CA 1
ATOM 690 C C . LYS A 1 93 ? 1.752 -14.668 -7.887 1.00 67.88 93 LYS A C 1
ATOM 692 O O . LYS A 1 93 ? 2.289 -13.677 -8.380 1.00 67.88 93 LYS A O 1
ATOM 697 N N . ILE A 1 94 ? 1.134 -14.618 -6.710 1.00 75.50 94 ILE A N 1
ATOM 698 C CA . ILE A 1 94 ? 1.049 -13.392 -5.894 1.00 75.50 94 ILE A CA 1
ATOM 699 C C . ILE A 1 94 ? 2.445 -12.955 -5.410 1.00 75.50 94 ILE A C 1
ATOM 701 O O . ILE A 1 94 ? 2.746 -11.761 -5.400 1.00 75.50 94 ILE A O 1
ATOM 705 N N . ASP A 1 95 ? 3.335 -13.911 -5.130 1.00 78.75 95 ASP A N 1
ATOM 706 C CA . ASP A 1 95 ? 4.702 -13.647 -4.660 1.00 78.75 95 ASP A CA 1
ATOM 707 C C . ASP A 1 95 ? 5.530 -12.816 -5.651 1.00 78.75 95 ASP A C 1
ATOM 709 O O . ASP A 1 95 ? 6.342 -11.982 -5.244 1.00 78.75 95 ASP A O 1
ATOM 713 N N . GLU A 1 96 ? 5.313 -12.992 -6.961 1.00 80.44 96 GLU A N 1
ATOM 714 C CA . GLU A 1 96 ? 6.034 -12.221 -7.980 1.00 80.44 96 GLU A CA 1
ATOM 715 C C . GLU A 1 96 ? 5.610 -10.734 -7.955 1.00 80.44 96 GLU A C 1
ATOM 717 O O . GLU A 1 96 ? 6.447 -9.849 -8.164 1.00 80.44 96 GLU A O 1
ATOM 722 N N . ILE A 1 97 ? 4.339 -10.439 -7.638 1.00 83.75 97 ILE A N 1
ATOM 723 C CA . ILE A 1 97 ? 3.839 -9.065 -7.442 1.00 83.75 97 ILE A CA 1
ATOM 724 C C . ILE A 1 97 ? 4.406 -8.470 -6.153 1.00 83.75 97 ILE A C 1
ATOM 726 O O . ILE A 1 97 ? 4.881 -7.334 -6.162 1.00 83.75 97 ILE A O 1
ATOM 730 N N . GLU A 1 98 ? 4.386 -9.217 -5.048 1.00 87.06 98 GLU A N 1
ATOM 731 C CA . GLU A 1 98 ? 4.959 -8.744 -3.784 1.00 87.06 98 GLU A CA 1
ATOM 732 C C . GLU A 1 98 ? 6.449 -8.419 -3.939 1.00 87.06 98 GLU A C 1
ATOM 734 O O . GLU A 1 98 ? 6.897 -7.357 -3.504 1.00 87.06 98 GLU A O 1
ATOM 739 N N . PHE A 1 99 ? 7.206 -9.277 -4.631 1.00 85.06 99 PHE A N 1
ATOM 740 C CA . PHE A 1 99 ? 8.617 -9.044 -4.933 1.00 85.06 99 PHE A CA 1
ATOM 741 C C . PHE A 1 99 ? 8.836 -7.805 -5.804 1.00 85.06 99 PHE A C 1
ATOM 743 O O . PHE A 1 99 ? 9.716 -6.987 -5.515 1.00 85.06 99 PHE A O 1
ATOM 750 N N . LEU A 1 100 ? 8.024 -7.638 -6.853 1.00 87.00 100 LEU A N 1
ATOM 751 C CA . LEU A 1 100 ? 8.046 -6.449 -7.700 1.00 87.00 100 LEU A CA 1
ATOM 752 C C . LEU A 1 100 ? 7.871 -5.179 -6.859 1.00 87.00 100 LEU A C 1
ATOM 754 O O . LEU A 1 100 ? 8.700 -4.267 -6.919 1.00 87.00 100 LEU A O 1
ATOM 758 N N . LEU A 1 101 ? 6.813 -5.128 -6.051 1.00 89.94 101 LEU A N 1
ATOM 759 C CA . LEU A 1 101 ? 6.496 -3.966 -5.228 1.00 89.94 101 LEU A CA 1
ATOM 760 C C . LEU A 1 101 ? 7.571 -3.718 -4.166 1.00 89.94 101 LEU A C 1
ATOM 762 O O . LEU A 1 101 ? 7.994 -2.574 -3.989 1.00 89.94 101 LEU A O 1
ATOM 766 N N . ALA A 1 102 ? 8.079 -4.770 -3.520 1.00 88.44 102 ALA A N 1
ATOM 767 C CA . ALA A 1 102 ? 9.167 -4.674 -2.552 1.00 88.44 102 ALA A CA 1
ATOM 768 C C . ALA A 1 102 ? 10.439 -4.088 -3.184 1.00 88.44 102 ALA A C 1
ATOM 770 O O . ALA A 1 102 ? 11.058 -3.201 -2.593 1.00 88.44 102 ALA A O 1
ATOM 771 N N . SER A 1 103 ? 10.794 -4.498 -4.409 1.00 86.56 103 SER A N 1
ATOM 772 C CA . SER A 1 103 ? 11.928 -3.934 -5.155 1.00 86.56 103 SER A CA 1
ATOM 773 C C . SER A 1 103 ? 11.758 -2.428 -5.395 1.00 86.56 103 SER A C 1
ATOM 775 O O . SER A 1 103 ? 12.651 -1.642 -5.064 1.00 86.56 103 SER A O 1
ATOM 777 N N . PHE A 1 104 ? 10.593 -1.993 -5.886 1.00 88.50 104 PHE A N 1
ATOM 778 C CA . PHE A 1 104 ? 10.315 -0.571 -6.124 1.00 88.50 104 PHE A CA 1
ATOM 779 C C . PHE A 1 104 ? 10.327 0.251 -4.838 1.00 88.50 104 PHE A C 1
ATOM 781 O O . PHE A 1 104 ? 10.950 1.314 -4.785 1.00 88.50 104 PHE A O 1
ATOM 788 N N . VAL A 1 105 ? 9.667 -0.239 -3.787 1.00 90.62 105 VAL A N 1
ATOM 789 C CA . VAL A 1 105 ? 9.622 0.459 -2.502 1.00 90.62 105 VAL A CA 1
ATOM 790 C C . VAL A 1 105 ? 11.017 0.505 -1.880 1.00 90.62 105 VAL A C 1
ATOM 792 O O . VAL A 1 105 ? 11.411 1.560 -1.395 1.00 90.62 105 VAL A O 1
ATOM 795 N N . SER A 1 106 ? 11.841 -0.546 -1.975 1.00 88.00 106 SER A N 1
ATOM 796 C CA . SER A 1 106 ? 13.239 -0.524 -1.495 1.00 88.00 106 SER A CA 1
ATOM 797 C C . SER A 1 106 ? 14.077 0.607 -2.112 1.00 88.00 106 SER A C 1
ATOM 799 O O . SER A 1 106 ? 14.946 1.180 -1.453 1.00 88.00 106 SER A O 1
ATOM 801 N N . ALA A 1 107 ? 13.766 0.992 -3.352 1.00 86.94 107 ALA A N 1
ATOM 802 C CA . ALA A 1 107 ? 14.417 2.081 -4.066 1.00 86.94 107 ALA A CA 1
ATOM 803 C C . ALA A 1 107 ? 13.847 3.473 -3.740 1.00 86.94 107 ALA A C 1
ATOM 805 O O . ALA A 1 107 ? 14.420 4.473 -4.175 1.00 86.94 107 ALA A O 1
ATOM 806 N N . PHE A 1 108 ? 12.754 3.562 -2.972 1.00 89.38 108 PHE A N 1
ATOM 807 C CA . PHE A 1 108 ? 11.957 4.772 -2.741 1.00 89.38 108 PHE A CA 1
ATOM 808 C C . PHE A 1 108 ? 12.790 6.016 -2.407 1.00 89.38 108 PHE A C 1
ATOM 810 O O . PHE A 1 108 ? 12.629 7.064 -3.037 1.00 89.38 108 PHE A O 1
ATOM 817 N N . LEU A 1 109 ? 13.704 5.909 -1.435 1.00 86.31 109 LEU A N 1
ATOM 818 C CA . LEU A 1 109 ? 14.516 7.045 -0.984 1.00 86.31 109 LEU A CA 1
ATOM 819 C C . LEU A 1 109 ? 15.482 7.550 -2.062 1.00 86.31 109 LEU A C 1
ATOM 821 O O . LEU A 1 109 ? 15.828 8.729 -2.056 1.00 86.31 109 LEU A O 1
ATOM 825 N N . HIS A 1 110 ? 15.858 6.690 -3.007 1.00 85.44 110 HIS A N 1
ATOM 826 C CA . HIS A 1 110 ? 16.717 7.035 -4.135 1.00 85.44 110 HIS A CA 1
ATOM 827 C C . HIS A 1 110 ? 15.944 7.595 -5.335 1.00 85.44 110 HIS A C 1
ATOM 829 O O . HIS A 1 110 ? 16.555 8.174 -6.228 1.00 85.44 110 HIS A O 1
ATOM 835 N N . VAL A 1 111 ? 14.617 7.444 -5.370 1.00 85.19 111 VAL A N 1
ATOM 836 C CA . VAL A 1 111 ? 13.780 8.019 -6.428 1.00 85.19 111 VAL A CA 1
ATOM 837 C C . VAL A 1 111 ? 13.628 9.527 -6.192 1.00 85.19 111 VAL A C 1
ATOM 839 O O . VAL A 1 111 ? 13.259 9.922 -5.075 1.00 85.19 111 VAL A O 1
ATOM 842 N N . PRO A 1 112 ? 13.831 10.385 -7.209 1.00 85.38 112 PRO A N 1
ATOM 843 C CA . PRO A 1 112 ? 13.585 11.822 -7.104 1.00 85.38 112 PRO A CA 1
ATOM 844 C C . PRO A 1 112 ? 12.158 12.138 -6.629 1.00 85.38 112 PRO A C 1
ATOM 846 O O . PRO A 1 112 ? 11.183 11.575 -7.131 1.00 85.38 112 PRO A O 1
ATOM 849 N N . ARG A 1 113 ? 12.014 13.058 -5.660 1.00 86.56 113 ARG A N 1
ATOM 850 C CA . ARG A 1 113 ? 10.732 13.336 -4.972 1.00 86.56 113 ARG A CA 1
ATOM 851 C C . ARG A 1 113 ? 9.579 13.643 -5.931 1.00 86.56 113 ARG A C 1
ATOM 853 O O . ARG A 1 113 ? 8.495 13.093 -5.764 1.00 86.56 113 ARG A O 1
ATOM 860 N N . HIS A 1 114 ? 9.834 14.461 -6.950 1.00 85.69 114 HIS A N 1
ATOM 861 C CA . HIS A 1 114 ? 8.835 14.902 -7.926 1.00 85.69 114 HIS A CA 1
ATOM 862 C C . HIS A 1 114 ? 8.322 13.771 -8.844 1.00 85.69 114 HIS A C 1
ATOM 864 O O . HIS A 1 114 ? 7.280 13.921 -9.474 1.00 85.69 114 HIS A O 1
ATOM 870 N N . ARG A 1 115 ? 9.015 12.622 -8.899 1.00 85.19 115 ARG A N 1
ATOM 871 C CA . ARG A 1 115 ? 8.658 11.472 -9.753 1.00 85.19 115 ARG A CA 1
ATOM 872 C C . ARG A 1 115 ? 7.953 10.347 -9.014 1.00 85.19 115 ARG A C 1
ATOM 874 O O . ARG A 1 115 ? 7.262 9.556 -9.651 1.00 85.19 115 ARG A O 1
ATOM 881 N N . ARG A 1 116 ? 8.104 10.272 -7.686 1.00 90.62 116 ARG A N 1
ATOM 882 C CA . ARG A 1 116 ? 7.586 9.169 -6.857 1.00 90.62 116 ARG A CA 1
ATOM 883 C C . ARG A 1 116 ? 6.100 8.931 -7.106 1.00 90.62 116 ARG A C 1
ATOM 885 O O . ARG A 1 116 ? 5.718 7.842 -7.509 1.00 90.62 116 ARG A O 1
ATOM 892 N N . VAL A 1 117 ? 5.270 9.959 -6.938 1.00 92.00 117 VAL A N 1
ATOM 893 C CA . VAL A 1 117 ? 3.811 9.819 -7.080 1.00 92.00 117 VAL A CA 1
ATOM 894 C C . VAL A 1 117 ? 3.442 9.309 -8.473 1.00 92.00 117 VAL A C 1
ATOM 896 O O . VAL A 1 117 ? 2.709 8.329 -8.575 1.00 92.00 117 VAL A O 1
ATOM 899 N N . ARG A 1 118 ? 3.993 9.902 -9.542 1.00 90.69 118 ARG A N 1
ATOM 900 C CA . ARG A 1 118 ? 3.701 9.492 -10.926 1.00 90.69 118 ARG A CA 1
ATOM 901 C C . ARG A 1 118 ? 4.093 8.036 -11.188 1.00 90.69 118 ARG A C 1
ATOM 903 O O . ARG A 1 118 ? 3.292 7.277 -11.731 1.00 90.69 118 ARG A O 1
ATOM 910 N N . LEU A 1 119 ? 5.288 7.641 -10.751 1.00 90.25 119 LEU A N 1
ATOM 911 C CA . LEU A 1 119 ? 5.815 6.290 -10.930 1.00 90.25 119 LEU A CA 1
ATOM 912 C C . LEU A 1 119 ? 4.954 5.240 -10.217 1.00 90.25 119 LEU A C 1
ATOM 914 O O . LEU A 1 119 ? 4.485 4.294 -10.846 1.00 90.25 119 LEU A O 1
ATOM 918 N N . PHE A 1 120 ? 4.718 5.420 -8.916 1.00 93.00 120 PHE A N 1
ATOM 919 C CA . PHE A 1 120 ? 3.963 4.455 -8.115 1.00 93.00 120 PHE A CA 1
ATOM 920 C C . PHE A 1 120 ? 2.477 4.425 -8.492 1.00 93.00 120 PHE A C 1
ATOM 922 O O . PHE A 1 120 ? 1.879 3.355 -8.487 1.00 93.00 120 PHE A O 1
ATOM 929 N N . THR A 1 121 ? 1.889 5.556 -8.900 1.00 93.56 121 THR A N 1
ATOM 930 C CA . THR A 1 121 ? 0.512 5.586 -9.430 1.00 93.56 121 THR A CA 1
ATOM 931 C C . THR A 1 121 ? 0.409 4.798 -10.733 1.00 93.56 121 THR A C 1
ATOM 933 O O . THR A 1 121 ? -0.527 4.021 -10.906 1.00 93.56 121 THR A O 1
ATOM 936 N N . THR A 1 122 ? 1.381 4.954 -11.638 1.00 91.38 122 THR A N 1
ATOM 937 C CA . THR A 1 122 ? 1.431 4.188 -12.895 1.00 91.38 122 THR A CA 1
ATOM 938 C C . THR A 1 122 ? 1.558 2.695 -12.609 1.00 91.38 122 THR A C 1
ATOM 940 O O . THR A 1 122 ? 0.805 1.900 -13.165 1.00 91.38 122 THR A O 1
ATOM 943 N N . LEU A 1 123 ? 2.448 2.315 -11.689 1.00 91.31 123 LEU A N 1
ATOM 944 C CA . LEU A 1 123 ? 2.630 0.928 -11.264 1.00 91.31 123 LEU A CA 1
ATOM 945 C C . LEU A 1 123 ? 1.340 0.328 -10.687 1.00 91.31 123 LEU A C 1
ATOM 947 O O . LEU A 1 123 ? 0.906 -0.730 -11.134 1.00 91.31 123 LEU A O 1
ATOM 951 N N . ALA A 1 124 ? 0.697 1.028 -9.751 1.00 92.75 124 ALA A N 1
ATOM 952 C CA . ALA A 1 124 ? -0.517 0.556 -9.096 1.00 92.75 124 ALA A CA 1
ATOM 953 C C . ALA A 1 124 ? -1.708 0.438 -10.060 1.00 92.75 124 ALA A C 1
ATOM 955 O O . ALA A 1 124 ? -2.405 -0.573 -10.066 1.00 92.75 124 ALA A O 1
ATOM 956 N N . ARG A 1 125 ? -1.909 1.421 -10.948 1.00 92.06 125 ARG A N 1
ATOM 957 C CA . ARG A 1 125 ? -2.960 1.347 -11.979 1.00 92.06 125 ARG A CA 1
ATOM 958 C C . ARG A 1 125 ? -2.723 0.217 -12.979 1.00 92.06 125 ARG A C 1
ATOM 960 O O . ARG A 1 125 ? -3.685 -0.376 -13.448 1.00 92.06 125 ARG A O 1
ATOM 967 N N . THR A 1 126 ? -1.462 -0.084 -13.286 1.00 89.75 126 THR A N 1
ATOM 968 C CA . THR A 1 126 ? -1.106 -1.162 -14.220 1.00 89.75 126 THR A CA 1
ATOM 969 C C . THR A 1 126 ? -1.277 -2.549 -13.589 1.00 89.75 126 THR A C 1
ATOM 971 O O . THR A 1 126 ? -1.696 -3.475 -14.275 1.00 89.75 126 THR A O 1
ATOM 974 N N . LEU A 1 127 ? -0.984 -2.701 -12.291 1.00 87.69 127 LEU A N 1
ATOM 975 C CA . LEU A 1 127 ? -1.238 -3.938 -11.534 1.00 87.69 127 LEU A CA 1
ATOM 976 C C . LEU A 1 127 ? -2.721 -4.150 -11.199 1.00 87.69 127 LEU A C 1
ATOM 978 O O . LEU A 1 127 ? -3.148 -5.284 -11.006 1.00 87.69 127 LEU A O 1
ATOM 982 N N . GLY A 1 128 ? -3.483 -3.062 -11.099 1.00 87.50 128 GLY A N 1
ATOM 983 C CA . GLY A 1 128 ? -4.822 -3.031 -10.522 1.00 87.50 128 GLY A CA 1
ATOM 984 C C . GLY A 1 128 ? -4.786 -2.475 -9.098 1.00 87.50 128 GLY A C 1
ATOM 985 O O . GLY A 1 128 ? -3.974 -2.900 -8.266 1.00 87.50 128 GLY A O 1
ATOM 986 N N . GLY A 1 129 ? -5.668 -1.510 -8.814 1.00 83.12 129 GLY A N 1
ATOM 987 C CA . GLY A 1 129 ? -5.727 -0.824 -7.519 1.00 83.12 129 GLY A CA 1
ATOM 988 C C . GLY A 1 129 ? -5.940 -1.797 -6.357 1.00 83.12 129 GLY A C 1
ATOM 989 O O . GLY A 1 129 ? -5.182 -1.786 -5.384 1.00 83.12 129 GLY A O 1
ATOM 990 N N . ASP A 1 130 ? -6.873 -2.732 -6.539 1.00 83.31 130 ASP A N 1
ATOM 991 C CA . ASP A 1 130 ? -7.260 -3.733 -5.541 1.00 83.31 130 ASP A CA 1
ATOM 992 C C . ASP A 1 130 ? -6.108 -4.629 -5.081 1.00 83.31 130 ASP A C 1
ATOM 994 O O . ASP A 1 130 ? -6.096 -5.062 -3.926 1.00 83.31 130 ASP A O 1
ATOM 998 N N . LEU A 1 131 ? -5.148 -4.906 -5.968 1.00 83.75 131 LEU A N 1
ATOM 999 C CA . LEU A 1 131 ? -4.022 -5.803 -5.708 1.00 83.75 131 LEU A CA 1
ATOM 1000 C C . LEU A 1 131 ? -2.790 -5.073 -5.175 1.00 83.75 131 LEU A C 1
ATOM 1002 O O . LEU A 1 131 ? -1.954 -5.701 -4.542 1.00 83.75 131 LEU A O 1
ATOM 1006 N N . SER A 1 132 ? -2.641 -3.772 -5.434 1.00 90.81 132 SER A N 1
ATOM 1007 C CA . SER A 1 132 ? -1.339 -3.104 -5.304 1.00 90.81 132 SER A CA 1
ATOM 1008 C C . SER A 1 132 ? -1.303 -1.949 -4.307 1.00 90.81 132 SER A C 1
ATOM 1010 O O . SER A 1 132 ? -0.272 -1.760 -3.661 1.00 90.81 132 SER A O 1
ATOM 1012 N N . ILE A 1 133 ? -2.395 -1.191 -4.135 1.00 94.69 133 ILE A N 1
ATOM 1013 C CA . ILE A 1 133 ? -2.389 0.029 -3.305 1.00 94.69 133 ILE A CA 1
ATOM 1014 C C . ILE A 1 133 ? -2.028 -0.318 -1.856 1.00 94.69 133 ILE A C 1
ATOM 1016 O O . ILE A 1 133 ? -1.094 0.253 -1.294 1.00 94.69 133 ILE A O 1
ATOM 1020 N N . HIS A 1 134 ? -2.719 -1.300 -1.273 1.00 94.69 134 HIS A N 1
ATOM 1021 C CA . HIS A 1 134 ? -2.494 -1.738 0.104 1.00 94.69 134 HIS A CA 1
ATOM 1022 C C . HIS A 1 134 ? -1.086 -2.320 0.321 1.00 94.69 134 HIS A C 1
ATOM 1024 O O . HIS A 1 134 ? -0.467 -2.027 1.342 1.00 94.69 134 HIS A O 1
ATOM 1030 N N . LEU A 1 135 ? -0.541 -3.066 -0.651 1.00 93.94 135 LEU A N 1
ATOM 1031 C CA . LEU A 1 135 ? 0.820 -3.613 -0.588 1.00 93.94 135 LEU A CA 1
ATOM 1032 C C . LEU A 1 135 ? 1.877 -2.500 -0.615 1.00 93.94 135 LEU A C 1
ATOM 1034 O O . LEU A 1 135 ? 2.804 -2.510 0.194 1.00 93.94 135 LEU A O 1
ATOM 1038 N N . ILE A 1 136 ? 1.727 -1.509 -1.504 1.00 95.19 136 ILE A N 1
ATOM 1039 C CA . ILE A 1 136 ? 2.624 -0.344 -1.570 1.00 95.19 136 ILE A CA 1
ATOM 1040 C C . ILE A 1 136 ? 2.578 0.428 -0.250 1.00 95.19 136 ILE A C 1
ATOM 1042 O O . ILE A 1 136 ? 3.630 0.736 0.312 1.00 95.19 136 ILE A O 1
ATOM 1046 N N . LEU A 1 137 ? 1.378 0.705 0.274 1.00 96.00 137 LEU A N 1
ATOM 1047 C CA . LEU A 1 137 ? 1.212 1.371 1.567 1.00 96.00 137 LEU A CA 1
ATOM 1048 C C . LEU A 1 137 ? 1.876 0.577 2.692 1.00 96.00 137 LEU A C 1
ATOM 1050 O O . LEU A 1 137 ? 2.595 1.160 3.499 1.00 96.00 137 LEU A O 1
ATOM 1054 N N . PHE A 1 138 ? 1.673 -0.739 2.741 1.00 95.31 138 PHE A N 1
ATOM 1055 C CA . PHE A 1 138 ? 2.251 -1.598 3.769 1.00 95.31 138 PHE A CA 1
ATOM 1056 C C . PHE A 1 138 ? 3.778 -1.577 3.732 1.00 95.31 138 PHE A C 1
ATOM 1058 O O . PHE A 1 138 ? 4.405 -1.257 4.741 1.00 95.31 138 PHE A O 1
ATOM 1065 N N . LEU A 1 139 ? 4.384 -1.787 2.562 1.00 94.19 139 LEU A N 1
ATOM 1066 C CA . LEU A 1 139 ? 5.837 -1.723 2.370 1.00 94.19 139 LEU A CA 1
ATOM 1067 C C . LEU A 1 139 ? 6.412 -0.332 2.712 1.00 94.19 139 LEU A C 1
ATOM 1069 O O . LEU A 1 139 ? 7.462 -0.225 3.352 1.00 94.19 139 LEU A O 1
ATOM 1073 N N . CYS A 1 140 ? 5.724 0.753 2.338 1.00 95.25 140 CYS A N 1
ATOM 1074 C CA . CYS A 1 140 ? 6.101 2.109 2.749 1.00 95.25 140 CYS A CA 1
ATOM 1075 C C . CYS A 1 140 ? 5.997 2.290 4.270 1.00 95.25 140 CYS A C 1
ATOM 1077 O O . CYS A 1 140 ? 6.872 2.909 4.877 1.00 95.25 140 CYS A O 1
ATOM 1079 N N . GLY A 1 141 ? 4.974 1.706 4.895 1.00 94.94 141 GLY A N 1
ATOM 1080 C CA . GLY A 1 141 ? 4.796 1.675 6.342 1.00 94.94 141 GLY A CA 1
ATOM 1081 C C . GLY A 1 141 ? 5.942 0.956 7.052 1.00 94.94 141 GLY A C 1
ATOM 1082 O O . GLY A 1 141 ? 6.474 1.471 8.034 1.00 94.94 141 GLY A O 1
ATOM 1083 N N . GLN A 1 142 ? 6.404 -0.177 6.524 1.00 93.38 142 GLN A N 1
ATOM 1084 C CA . GLN A 1 142 ? 7.574 -0.881 7.057 1.00 93.38 142 GLN A CA 1
ATOM 1085 C C . GLN A 1 142 ? 8.832 -0.004 7.001 1.00 93.38 142 GLN A C 1
ATOM 1087 O O . GLN A 1 142 ? 9.580 0.100 7.978 1.00 93.38 142 GLN A O 1
ATOM 1092 N N . GLN A 1 143 ? 9.061 0.692 5.881 1.00 92.81 143 GLN A N 1
ATOM 1093 C CA . GLN A 1 143 ? 10.163 1.652 5.784 1.00 92.81 143 GLN A CA 1
ATOM 1094 C C . GLN A 1 143 ? 10.011 2.823 6.748 1.00 92.81 143 GLN A C 1
ATOM 1096 O O . GLN A 1 143 ? 11.014 3.279 7.297 1.00 92.81 143 GLN A O 1
ATOM 1101 N N . TYR A 1 144 ? 8.782 3.281 6.986 1.00 95.06 144 TYR A N 1
ATOM 1102 C CA . TYR A 1 144 ? 8.491 4.344 7.939 1.00 95.06 144 TYR A CA 1
ATOM 1103 C C . TYR A 1 144 ? 8.882 3.919 9.353 1.00 95.06 144 TYR A C 1
ATOM 1105 O O . TYR A 1 144 ? 9.603 4.654 10.026 1.00 95.06 144 TYR A O 1
ATOM 1113 N N . VAL A 1 145 ? 8.498 2.712 9.784 1.00 93.56 145 VAL A N 1
ATOM 1114 C CA . VAL A 1 145 ? 8.902 2.188 11.097 1.00 93.56 145 VAL A CA 1
ATOM 1115 C C . VAL A 1 145 ? 10.422 2.072 11.183 1.00 93.56 145 VAL A C 1
ATOM 1117 O O . VAL A 1 145 ? 11.023 2.561 12.138 1.00 93.56 145 VAL A O 1
ATOM 1120 N N . ASN A 1 146 ? 11.068 1.510 10.162 1.00 92.56 146 ASN A N 1
ATOM 1121 C CA . ASN A 1 146 ? 12.526 1.379 10.124 1.00 92.56 146 ASN A CA 1
ATOM 1122 C C . ASN A 1 146 ? 13.250 2.735 10.160 1.00 92.56 146 ASN A C 1
ATOM 1124 O O . ASN A 1 146 ? 14.306 2.865 10.782 1.00 92.56 146 ASN A O 1
ATOM 1128 N N . ALA A 1 147 ? 12.718 3.754 9.486 1.00 92.69 147 ALA A N 1
ATOM 1129 C CA . ALA A 1 147 ? 13.248 5.111 9.530 1.00 92.69 147 ALA A CA 1
ATOM 1130 C C . ALA A 1 147 ? 13.045 5.745 10.911 1.00 92.69 147 ALA A C 1
ATOM 1132 O O . ALA A 1 147 ? 13.979 6.350 11.442 1.00 92.69 147 ALA A O 1
ATOM 1133 N N . TYR A 1 148 ? 11.875 5.543 11.517 1.00 92.69 148 TYR A N 1
ATOM 1134 C CA . TYR A 1 148 ? 11.534 6.058 12.837 1.00 92.69 148 TYR A CA 1
ATOM 1135 C C . TYR A 1 148 ? 12.433 5.461 13.929 1.00 92.69 148 TYR A C 1
ATOM 1137 O O . TYR A 1 148 ? 13.001 6.207 14.723 1.00 92.69 148 TYR A O 1
ATOM 1145 N N . MET A 1 149 ? 12.656 4.142 13.904 1.00 90.62 149 MET A N 1
ATOM 1146 C CA . MET A 1 149 ? 13.572 3.441 14.819 1.00 90.62 149 MET A CA 1
ATOM 1147 C C . MET A 1 149 ? 15.027 3.905 14.666 1.00 90.62 149 MET A C 1
ATOM 1149 O O . MET A 1 149 ? 15.784 3.917 15.628 1.00 90.62 149 MET A O 1
ATOM 1153 N N . LYS A 1 150 ? 15.420 4.335 13.460 1.00 93.31 150 LYS A N 1
ATOM 1154 C CA . LYS A 1 150 ? 16.741 4.921 13.171 1.00 93.31 150 LYS A CA 1
ATOM 1155 C C . LYS A 1 150 ? 16.786 6.444 13.367 1.00 93.31 150 LYS A C 1
ATOM 1157 O O . LYS A 1 150 ? 17.742 7.076 12.931 1.00 93.31 150 LYS A O 1
ATOM 1162 N N . HIS A 1 151 ? 15.751 7.042 13.962 1.00 92.94 151 HIS A N 1
ATOM 1163 C CA . HIS A 1 151 ? 15.612 8.486 14.191 1.00 92.94 151 HIS A CA 1
ATOM 1164 C C . HIS A 1 151 ? 15.708 9.368 12.927 1.00 92.94 151 HIS A C 1
ATOM 1166 O O . HIS A 1 151 ? 16.018 10.557 13.001 1.00 92.94 151 HIS A O 1
ATOM 1172 N N . ARG A 1 152 ? 15.385 8.824 11.747 1.00 93.38 152 ARG A N 1
ATOM 1173 C CA . ARG A 1 152 ? 15.396 9.550 10.465 1.00 93.38 152 ARG A CA 1
ATOM 1174 C C . ARG A 1 152 ? 14.040 10.194 10.176 1.00 93.38 152 ARG A C 1
ATOM 1176 O O . ARG A 1 152 ? 13.320 9.786 9.270 1.00 93.38 152 ARG A O 1
ATOM 1183 N N . MET A 1 153 ? 13.697 11.234 10.936 1.00 91.81 153 MET A N 1
ATOM 1184 C CA . MET A 1 153 ? 12.377 11.885 10.849 1.00 91.81 153 MET A CA 1
ATOM 1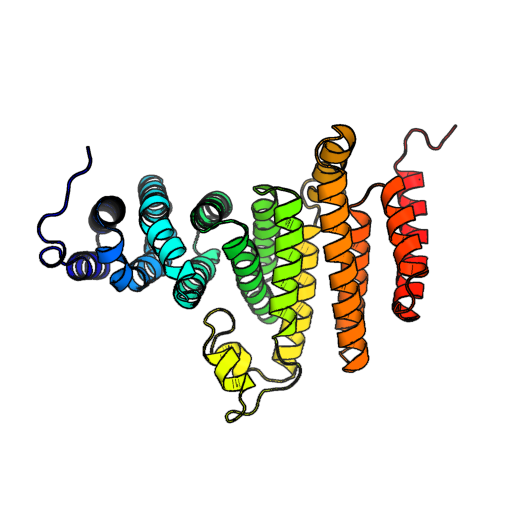185 C C . MET A 1 153 ? 12.082 12.519 9.478 1.00 91.81 153 MET A C 1
ATOM 1187 O O . MET A 1 153 ? 10.924 12.567 9.065 1.00 91.81 153 MET A O 1
ATOM 1191 N N . GLY A 1 154 ? 13.112 12.950 8.741 1.00 91.31 154 GLY A N 1
ATOM 1192 C CA . GLY A 1 154 ? 12.954 13.441 7.367 1.00 91.31 154 GLY A CA 1
ATOM 1193 C C . GLY A 1 154 ? 12.455 12.362 6.398 1.00 91.31 154 GLY A C 1
ATOM 1194 O O . GLY A 1 154 ? 11.580 12.637 5.577 1.00 91.31 154 GLY A O 1
ATOM 1195 N N . ASP A 1 155 ? 12.948 11.128 6.541 1.00 92.38 155 ASP A N 1
ATOM 1196 C CA . ASP A 1 155 ? 12.498 9.977 5.748 1.00 92.38 155 ASP A CA 1
ATOM 1197 C C . ASP A 1 155 ? 11.065 9.586 6.141 1.00 92.38 155 ASP A C 1
ATOM 1199 O O . ASP A 1 155 ? 10.234 9.327 5.271 1.00 92.38 155 ASP A O 1
ATOM 1203 N N . CYS A 1 156 ? 10.746 9.629 7.441 1.00 92.94 156 CYS A N 1
ATOM 1204 C CA . CYS A 1 156 ? 9.392 9.400 7.947 1.00 92.94 156 CYS A CA 1
ATOM 1205 C C . CYS A 1 156 ? 8.380 10.384 7.348 1.00 92.94 156 CYS A C 1
ATOM 1207 O O . CYS A 1 156 ? 7.332 9.956 6.868 1.00 92.94 156 CYS A O 1
ATOM 1209 N N . SER A 1 157 ? 8.695 11.688 7.347 1.00 91.56 157 SER A N 1
ATOM 1210 C CA . SER A 1 157 ? 7.826 12.692 6.721 1.00 91.56 157 SER A CA 1
ATOM 1211 C C . SER A 1 157 ? 7.676 12.412 5.236 1.00 91.56 157 SER A C 1
ATOM 1213 O O . SER A 1 157 ? 6.555 12.344 4.757 1.00 91.56 157 SER A O 1
ATOM 1215 N N . ALA A 1 158 ? 8.776 12.162 4.520 1.00 92.06 158 ALA A N 1
ATOM 1216 C CA . ALA A 1 158 ? 8.729 11.923 3.082 1.00 92.06 158 ALA A CA 1
ATOM 1217 C C . ALA A 1 158 ? 7.873 10.703 2.693 1.00 92.06 158 ALA A C 1
ATOM 1219 O O . ALA A 1 158 ? 7.250 10.721 1.633 1.00 92.06 158 ALA A O 1
ATOM 1220 N N . LEU A 1 159 ? 7.850 9.653 3.522 1.00 94.25 159 LEU A N 1
ATOM 1221 C CA . LEU A 1 159 ? 7.009 8.470 3.318 1.00 94.25 159 LEU A CA 1
ATOM 1222 C C . LEU A 1 159 ? 5.525 8.767 3.554 1.00 94.25 159 LEU A C 1
ATOM 1224 O O . LEU A 1 159 ? 4.700 8.356 2.743 1.00 94.25 159 LEU A O 1
ATOM 1228 N N . VAL A 1 160 ? 5.191 9.498 4.622 1.00 93.00 160 VAL A N 1
ATOM 1229 C CA . VAL A 1 160 ? 3.808 9.929 4.894 1.00 93.00 160 VAL A CA 1
ATOM 1230 C C . VAL A 1 160 ? 3.322 10.879 3.799 1.00 93.00 160 VAL A C 1
ATOM 1232 O O . VAL A 1 160 ? 2.277 10.637 3.211 1.00 93.00 160 VAL A O 1
ATOM 1235 N N . ASP A 1 161 ? 4.121 11.892 3.452 1.00 90.81 161 ASP A N 1
ATOM 1236 C CA . ASP A 1 161 ? 3.801 12.885 2.418 1.00 90.81 161 ASP A CA 1
ATOM 1237 C C . ASP A 1 161 ? 3.535 12.206 1.073 1.00 90.81 161 ASP A C 1
ATOM 1239 O O . ASP A 1 161 ? 2.573 12.524 0.373 1.00 90.81 161 ASP A O 1
ATOM 1243 N N . PHE A 1 162 ? 4.377 11.231 0.723 1.00 94.00 162 PHE A N 1
ATOM 1244 C CA . PHE A 1 162 ? 4.164 10.410 -0.456 1.00 94.00 162 PHE A CA 1
ATOM 1245 C C . PHE A 1 162 ? 2.867 9.606 -0.362 1.00 94.00 162 PHE A C 1
ATOM 1247 O O . PHE A 1 162 ? 2.090 9.661 -1.308 1.00 94.00 162 PHE A O 1
ATOM 1254 N N . ALA A 1 163 ? 2.624 8.884 0.736 1.00 94.31 163 ALA A N 1
ATOM 1255 C CA . ALA A 1 163 ? 1.445 8.032 0.887 1.00 94.31 163 ALA A CA 1
ATOM 1256 C C . ALA A 1 163 ? 0.144 8.839 0.774 1.00 94.31 163 ALA A C 1
ATOM 1258 O O . ALA A 1 163 ? -0.756 8.451 0.033 1.00 94.31 163 ALA A O 1
ATOM 1259 N N . THR A 1 164 ? 0.085 10.006 1.419 1.00 91.06 164 THR A N 1
ATOM 1260 C CA . THR A 1 164 ? -1.071 10.905 1.363 1.00 91.06 164 THR A CA 1
ATOM 1261 C C . THR A 1 164 ? -1.331 11.416 -0.056 1.00 91.06 164 THR A C 1
ATOM 1263 O O . THR A 1 164 ? -2.478 11.459 -0.493 1.00 91.06 164 THR A O 1
ATOM 1266 N N . VAL A 1 165 ? -0.294 11.798 -0.813 1.00 91.31 165 VAL A N 1
ATOM 1267 C CA . VAL A 1 165 ? -0.463 12.268 -2.204 1.00 91.31 165 VAL A CA 1
ATOM 1268 C C . VAL A 1 165 ? -0.712 11.109 -3.177 1.00 91.31 165 VAL A C 1
ATOM 1270 O O . VAL A 1 165 ? -1.451 11.266 -4.143 1.00 91.31 165 VAL A O 1
ATOM 1273 N N . PHE A 1 166 ? -0.132 9.938 -2.925 1.00 93.75 166 PHE A N 1
ATOM 1274 C CA . PHE A 1 166 ? -0.356 8.725 -3.707 1.00 93.75 166 PHE A CA 1
ATOM 1275 C C . PHE A 1 166 ? -1.817 8.269 -3.622 1.00 93.75 166 PHE A C 1
ATOM 1277 O O . PHE A 1 166 ? -2.430 8.027 -4.657 1.00 93.75 166 PHE A O 1
ATOM 1284 N N . LEU A 1 167 ? -2.399 8.239 -2.418 1.00 92.56 167 LEU A N 1
ATOM 1285 C CA . LEU A 1 167 ? -3.804 7.870 -2.214 1.00 92.56 167 LEU A CA 1
ATOM 1286 C C . LEU A 1 167 ? -4.772 8.807 -2.949 1.00 92.56 167 LEU A C 1
ATOM 1288 O O . LEU A 1 167 ? -5.736 8.345 -3.554 1.00 92.56 167 LEU A O 1
ATOM 1292 N N . GLN A 1 168 ? -4.450 10.105 -3.022 1.00 89.75 168 GLN A N 1
ATOM 1293 C CA . GLN A 1 168 ? -5.261 11.097 -3.744 1.00 89.75 168 GLN A CA 1
ATOM 1294 C C . GLN A 1 168 ? -5.452 10.775 -5.234 1.00 89.75 168 GLN A C 1
ATOM 1296 O O . GLN A 1 168 ? -6.394 11.287 -5.840 1.00 89.75 168 GLN A O 1
ATOM 1301 N N . ALA A 1 169 ? -4.584 9.953 -5.833 1.00 90.62 169 ALA A N 1
ATOM 1302 C CA . ALA A 1 169 ? -4.670 9.577 -7.240 1.00 90.62 169 ALA A CA 1
ATOM 1303 C C . ALA A 1 169 ? -5.731 8.499 -7.551 1.00 90.62 169 ALA A C 1
ATOM 1305 O O . ALA A 1 169 ? -5.985 8.240 -8.734 1.00 90.62 169 ALA A O 1
ATOM 1306 N N . PHE A 1 170 ? -6.324 7.873 -6.532 1.00 92.06 170 PHE A N 1
ATOM 1307 C CA . PHE A 1 170 ? -7.342 6.817 -6.660 1.00 92.06 170 PHE A CA 1
ATOM 1308 C C . PHE A 1 170 ? -8.732 7.363 -6.344 1.00 92.06 170 PHE A C 1
ATOM 1310 O O . PHE A 1 170 ? -8.881 8.570 -6.228 1.00 92.06 170 PHE A O 1
ATOM 1317 N N . SER A 1 171 ? -9.780 6.550 -6.276 1.00 90.81 171 SER A N 1
ATOM 1318 C CA . SER A 1 171 ? -11.110 6.947 -5.789 1.00 90.81 171 SER A CA 1
ATOM 1319 C C . SER A 1 171 ? -11.211 6.810 -4.265 1.00 90.81 171 SER A C 1
ATOM 1321 O O . SER A 1 171 ? -10.420 6.107 -3.648 1.00 90.81 171 SER A O 1
ATOM 1323 N N . ALA A 1 172 ? -12.201 7.458 -3.639 1.00 89.44 172 ALA A N 1
ATOM 1324 C CA . ALA A 1 172 ? -12.397 7.333 -2.190 1.00 89.44 172 ALA A CA 1
ATOM 1325 C C . ALA A 1 172 ? -12.655 5.872 -1.767 1.00 89.44 172 ALA A C 1
ATOM 1327 O O . ALA A 1 172 ? -12.157 5.438 -0.737 1.00 89.44 172 ALA A O 1
ATOM 1328 N N . ASN A 1 173 ? -13.364 5.092 -2.589 1.00 89.62 173 ASN A N 1
ATOM 1329 C CA . ASN A 1 173 ? -13.628 3.679 -2.308 1.00 89.62 173 ASN A CA 1
ATOM 1330 C C . ASN A 1 173 ? -12.347 2.836 -2.345 1.00 89.62 173 ASN A C 1
ATOM 1332 O O . ASN A 1 173 ? -12.139 2.022 -1.453 1.00 89.62 173 ASN A O 1
ATOM 1336 N N . GLU A 1 174 ? -11.471 3.066 -3.329 1.00 92.12 174 GLU A N 1
ATOM 1337 C CA . GLU A 1 174 ? -10.166 2.394 -3.407 1.00 92.12 174 GLU A CA 1
ATOM 1338 C C . GLU A 1 174 ? -9.264 2.761 -2.219 1.00 92.12 174 GLU A C 1
ATOM 1340 O O . GLU A 1 174 ? -8.555 1.903 -1.702 1.00 92.12 174 GLU A O 1
ATOM 1345 N N . GLU A 1 175 ? -9.303 4.015 -1.751 1.00 92.56 175 GLU A N 1
ATOM 1346 C CA . GLU A 1 175 ? -8.563 4.442 -0.554 1.00 92.56 175 GLU A CA 1
ATOM 1347 C C . GLU A 1 175 ? -9.047 3.705 0.710 1.00 92.56 175 GLU A C 1
ATOM 1349 O O . GLU A 1 175 ? -8.229 3.251 1.515 1.00 92.56 175 GLU A O 1
ATOM 1354 N N . LEU A 1 176 ? -10.367 3.548 0.875 1.00 91.75 176 LEU A N 1
ATOM 1355 C CA . LEU A 1 176 ? -10.968 2.841 2.013 1.00 91.75 176 LEU A CA 1
ATOM 1356 C C . LEU A 1 176 ? -10.713 1.329 1.955 1.00 91.75 176 LEU A C 1
ATOM 1358 O O . LEU A 1 176 ? -10.329 0.738 2.963 1.00 91.75 176 LEU A O 1
ATOM 1362 N N . ASP A 1 177 ? -10.877 0.708 0.787 1.00 93.62 177 ASP A N 1
ATOM 1363 C CA . ASP A 1 177 ? -10.585 -0.716 0.581 1.00 93.62 177 ASP A CA 1
ATOM 1364 C C . ASP A 1 177 ? -9.099 -1.023 0.823 1.00 93.62 177 ASP A C 1
ATOM 1366 O O . ASP A 1 177 ? -8.753 -1.976 1.527 1.00 93.62 177 ASP A O 1
ATOM 1370 N N . ALA A 1 178 ? -8.202 -0.156 0.342 1.00 94.75 178 ALA A N 1
ATOM 1371 C CA . ALA A 1 178 ? -6.777 -0.291 0.606 1.00 94.75 178 ALA A CA 1
ATOM 1372 C C . ALA A 1 178 ? -6.449 -0.209 2.104 1.00 94.75 178 ALA A C 1
ATOM 1374 O O . ALA A 1 178 ? -5.554 -0.919 2.568 1.00 94.75 178 ALA A O 1
ATOM 1375 N N . ALA A 1 179 ? -7.171 0.615 2.871 1.00 94.56 179 ALA A N 1
ATOM 1376 C CA . ALA A 1 179 ? -7.022 0.677 4.322 1.00 94.56 179 ALA A CA 1
ATOM 1377 C C . ALA A 1 179 ? -7.470 -0.627 5.005 1.00 94.56 179 ALA A C 1
ATOM 1379 O O . ALA A 1 179 ? -6.760 -1.112 5.884 1.00 94.56 179 ALA A O 1
ATOM 1380 N N . ILE A 1 180 ? -8.586 -1.233 4.578 1.00 94.19 180 ILE A N 1
ATOM 1381 C CA . ILE A 1 180 ? -9.042 -2.538 5.093 1.00 94.19 180 ILE A CA 1
ATOM 1382 C C . ILE A 1 180 ? -7.979 -3.609 4.834 1.00 94.19 180 ILE A C 1
ATOM 1384 O O . ILE A 1 180 ? -7.528 -4.270 5.768 1.00 94.19 180 ILE A O 1
ATOM 1388 N N . LYS A 1 181 ? -7.514 -3.737 3.587 1.00 94.88 181 LYS A N 1
ATOM 1389 C CA . LYS A 1 181 ? -6.497 -4.732 3.206 1.00 94.88 181 LYS A CA 1
ATOM 1390 C C . LYS A 1 181 ? -5.146 -4.486 3.882 1.00 94.88 181 LYS A C 1
ATOM 1392 O O . LYS A 1 181 ? -4.446 -5.429 4.232 1.00 94.88 181 LYS A O 1
ATOM 1397 N N . PHE A 1 182 ? -4.773 -3.228 4.119 1.00 95.69 182 PHE A N 1
ATOM 1398 C CA . PHE A 1 182 ? -3.593 -2.898 4.923 1.00 95.69 182 PHE A CA 1
ATOM 1399 C C . PHE A 1 182 ? -3.736 -3.418 6.360 1.00 95.69 182 PHE A C 1
ATOM 1401 O O . PHE A 1 182 ? -2.790 -3.969 6.921 1.00 95.69 182 PHE A O 1
ATOM 1408 N N . LEU A 1 183 ? -4.910 -3.234 6.970 1.00 93.88 183 LEU A N 1
ATOM 1409 C CA . LEU A 1 183 ? -5.187 -3.695 8.329 1.00 93.88 183 LEU A CA 1
ATOM 1410 C C . LEU A 1 183 ? -5.267 -5.227 8.410 1.00 93.88 183 LEU A C 1
ATOM 1412 O O . LEU A 1 183 ? -4.870 -5.798 9.420 1.00 93.88 183 LEU A O 1
ATOM 1416 N N . ASP A 1 184 ? -5.724 -5.892 7.351 1.00 93.25 184 ASP A N 1
ATOM 1417 C CA . ASP A 1 184 ? -5.649 -7.349 7.203 1.00 93.25 184 ASP A CA 1
ATOM 1418 C C . ASP A 1 184 ? -4.198 -7.853 7.220 1.00 93.25 184 ASP A C 1
ATOM 1420 O O . ASP A 1 184 ? -3.838 -8.688 8.048 1.00 93.25 184 ASP A O 1
ATOM 1424 N N . LEU A 1 185 ? -3.305 -7.234 6.440 1.00 91.88 185 LEU A N 1
ATOM 1425 C CA . LEU A 1 185 ? -1.867 -7.532 6.512 1.00 91.88 185 LEU A CA 1
ATOM 1426 C C . LEU A 1 185 ? -1.273 -7.262 7.899 1.00 91.88 185 LEU A C 1
ATOM 1428 O O . LEU A 1 185 ? -0.388 -7.989 8.345 1.00 91.88 185 LEU A O 1
ATOM 1432 N N . TRP A 1 186 ? -1.749 -6.226 8.592 1.00 92.38 186 TRP A N 1
ATOM 1433 C CA . TRP A 1 186 ? -1.316 -5.925 9.954 1.00 92.38 186 TRP A CA 1
ATOM 1434 C C . TRP A 1 186 ? -1.716 -7.022 10.952 1.00 92.38 186 TRP A C 1
ATOM 1436 O O . TRP A 1 186 ? -0.903 -7.355 11.817 1.00 92.38 186 TRP A O 1
ATOM 1446 N N . LYS A 1 187 ? -2.909 -7.628 10.819 1.00 89.12 187 LYS A N 1
ATOM 1447 C CA . LYS A 1 187 ? -3.359 -8.730 11.694 1.00 89.12 187 LYS A CA 1
ATOM 1448 C C . LYS A 1 187 ? -2.407 -9.928 11.645 1.00 89.12 187 LYS A C 1
ATOM 1450 O O . LYS A 1 187 ? -2.192 -10.565 12.669 1.00 89.12 187 LYS A O 1
ATOM 1455 N N . HIS A 1 188 ? -1.798 -10.191 10.490 1.00 87.62 188 HIS A N 1
ATOM 1456 C CA . HIS A 1 188 ? -0.838 -11.282 10.311 1.00 87.62 188 HIS A CA 1
ATOM 1457 C C . HIS A 1 188 ? 0.526 -11.049 10.981 1.00 87.62 188 HIS A C 1
ATOM 1459 O O . HIS A 1 188 ? 1.332 -11.975 11.054 1.00 87.62 188 HIS A O 1
ATOM 1465 N N . ILE A 1 189 ? 0.825 -9.838 11.465 1.00 86.88 189 ILE A N 1
ATOM 1466 C CA . ILE A 1 189 ? 2.085 -9.580 12.171 1.00 86.88 189 ILE A CA 1
ATOM 1467 C C . ILE A 1 189 ? 2.002 -10.219 13.562 1.00 86.88 189 ILE A C 1
ATOM 1469 O O . ILE A 1 189 ? 1.113 -9.860 14.326 1.00 86.88 189 ILE A O 1
ATOM 1473 N N . PRO A 1 190 ? 2.927 -11.101 13.953 1.00 84.56 190 PRO A N 1
ATOM 1474 C CA . PRO A 1 190 ? 2.839 -11.789 15.234 1.00 84.56 190 PRO A CA 1
ATOM 1475 C C . PRO A 1 190 ? 3.082 -10.837 16.418 1.00 84.56 190 PRO A C 1
ATOM 1477 O O . PRO A 1 190 ? 3.877 -9.898 16.337 1.00 84.56 190 PRO A O 1
ATOM 1480 N N . GLU A 1 191 ? 2.405 -11.088 17.539 1.00 81.81 191 GLU A N 1
ATOM 1481 C CA . GLU A 1 191 ? 2.589 -10.344 18.799 1.00 81.81 191 GLU A CA 1
ATOM 1482 C C . GLU A 1 191 ? 3.851 -10.785 19.558 1.00 81.81 191 GLU A C 1
ATOM 1484 O O . GLU A 1 191 ? 4.502 -10.004 20.261 1.00 81.81 191 GLU A O 1
ATOM 1489 N N . VAL A 1 192 ? 4.202 -12.063 19.415 1.00 81.69 192 VAL A N 1
ATOM 1490 C CA . VAL A 1 192 ? 5.333 -12.720 20.074 1.00 81.69 192 VAL A CA 1
ATOM 1491 C C . VAL A 1 192 ? 6.233 -13.324 18.994 1.00 81.69 192 VAL A C 1
ATOM 1493 O O . VAL A 1 192 ? 5.717 -13.772 17.972 1.00 81.69 192 VAL A O 1
ATOM 1496 N N . PRO A 1 193 ? 7.567 -13.344 19.180 1.00 80.00 193 PRO A N 1
ATOM 1497 C CA . PRO A 1 193 ? 8.465 -13.990 18.232 1.00 80.00 193 PRO A CA 1
ATOM 1498 C C . PRO A 1 193 ? 8.033 -15.425 17.936 1.00 80.00 193 PRO A C 1
ATOM 1500 O O . PRO A 1 193 ? 7.803 -16.215 18.851 1.00 80.00 193 PRO A O 1
ATOM 1503 N N . VAL A 1 194 ? 7.924 -15.733 16.649 1.00 79.44 194 VAL A N 1
ATOM 1504 C CA . VAL A 1 194 ? 7.384 -17.002 16.165 1.00 79.44 194 VAL A CA 1
ATOM 1505 C C . VAL A 1 194 ? 8.456 -18.089 16.251 1.00 79.44 194 VAL A C 1
ATOM 1507 O O . VAL A 1 194 ? 9.612 -17.877 15.873 1.00 79.44 194 VAL A O 1
ATOM 1510 N N . GLU A 1 195 ? 8.084 -19.274 16.732 1.00 75.31 195 GLU A N 1
ATOM 1511 C CA . GLU A 1 195 ? 8.990 -20.423 16.786 1.00 75.31 195 GLU A CA 1
ATOM 1512 C C . GLU A 1 195 ? 9.307 -20.949 15.380 1.00 75.31 195 GLU A C 1
ATOM 1514 O O . GLU A 1 195 ? 8.415 -21.082 14.540 1.00 75.31 195 GLU A O 1
ATOM 1519 N N . LYS A 1 196 ? 10.576 -21.304 15.132 1.00 71.88 196 LYS A N 1
ATOM 1520 C CA . LYS A 1 196 ? 11.096 -21.678 13.799 1.00 71.88 196 LYS A CA 1
ATOM 1521 C C . LYS A 1 196 ? 10.402 -22.879 13.144 1.00 71.88 196 LYS A C 1
ATOM 1523 O O . LYS A 1 196 ? 10.411 -22.981 11.920 1.00 71.88 196 LYS A O 1
ATOM 1528 N N . ASP A 1 197 ? 9.801 -23.761 13.939 1.00 68.81 197 ASP A N 1
ATOM 1529 C CA . ASP A 1 197 ? 9.151 -24.987 13.460 1.00 68.81 197 ASP A CA 1
ATOM 1530 C C . ASP A 1 197 ? 7.629 -24.850 13.275 1.00 68.81 197 ASP A C 1
ATOM 1532 O O . ASP A 1 197 ? 6.984 -25.762 12.749 1.00 68.81 197 ASP A O 1
ATOM 1536 N N . SER A 1 198 ? 7.050 -23.711 13.668 1.00 79.25 198 SER A N 1
ATOM 1537 C CA . SER A 1 198 ? 5.611 -23.458 13.558 1.00 79.25 198 SER A CA 1
ATOM 1538 C C . SER A 1 198 ? 5.151 -23.296 12.101 1.00 79.25 198 SER A C 1
ATOM 1540 O O . SER A 1 198 ? 5.921 -22.947 11.200 1.00 79.25 198 SER A O 1
ATOM 1542 N N . GLN A 1 199 ? 3.864 -23.553 11.852 1.00 76.00 199 GLN A N 1
ATOM 1543 C CA . GLN A 1 199 ? 3.246 -23.311 10.542 1.00 76.00 199 GLN A CA 1
ATOM 1544 C C . GLN A 1 199 ? 3.229 -21.811 10.207 1.00 76.00 199 GLN A C 1
ATOM 1546 O O . GLN A 1 199 ? 3.560 -21.436 9.084 1.00 76.00 199 GLN A O 1
ATOM 1551 N N . GLU A 1 200 ? 2.997 -20.962 11.210 1.00 75.81 200 GLU A N 1
ATOM 1552 C CA . GLU A 1 200 ? 3.038 -19.496 11.115 1.00 75.81 200 GLU A CA 1
ATOM 1553 C C . GLU A 1 200 ? 4.400 -18.983 10.621 1.00 75.81 200 GLU A C 1
ATOM 1555 O O . GLU A 1 200 ? 4.465 -18.107 9.758 1.00 75.81 200 GLU A O 1
ATOM 1560 N N . PHE A 1 201 ? 5.506 -19.574 11.096 1.00 78.81 201 PHE A N 1
ATOM 1561 C CA . PHE A 1 201 ? 6.852 -19.238 10.620 1.00 78.81 201 PHE A CA 1
ATOM 1562 C C . PHE A 1 201 ? 6.992 -19.511 9.121 1.00 78.81 201 PHE A C 1
ATOM 1564 O O . PHE A 1 201 ? 7.558 -18.701 8.386 1.00 78.81 201 PHE A O 1
ATOM 1571 N N . LYS A 1 202 ? 6.484 -20.654 8.649 1.00 76.31 202 LYS A N 1
ATOM 1572 C CA . LYS A 1 202 ? 6.584 -21.070 7.241 1.00 76.31 202 LYS A CA 1
ATOM 1573 C C . LYS A 1 202 ? 5.733 -20.191 6.329 1.00 76.31 202 LYS A C 1
ATOM 1575 O O . LYS A 1 202 ? 6.209 -19.784 5.274 1.00 76.31 202 LYS A O 1
ATOM 1580 N N . GLU A 1 203 ? 4.521 -19.847 6.749 1.00 79.12 203 GLU A N 1
ATOM 1581 C CA . GLU A 1 203 ? 3.627 -18.973 5.985 1.00 79.12 203 GLU A CA 1
ATOM 1582 C C . GLU A 1 203 ? 4.187 -17.548 5.884 1.00 79.12 203 GLU A C 1
ATOM 1584 O O . GLU A 1 203 ? 4.331 -17.012 4.784 1.00 79.12 203 GLU A O 1
ATOM 1589 N N . LEU A 1 204 ? 4.612 -16.957 7.004 1.00 80.00 204 LEU A N 1
ATOM 1590 C CA . LEU A 1 204 ? 5.179 -15.605 7.011 1.00 80.00 204 LEU A CA 1
ATOM 1591 C C . LEU A 1 204 ? 6.521 -15.524 6.278 1.00 80.00 204 LEU A C 1
ATOM 1593 O O . LEU A 1 204 ? 6.781 -14.537 5.595 1.00 80.00 204 LEU A O 1
ATOM 1597 N N . SER A 1 205 ? 7.363 -16.557 6.383 1.00 76.06 205 SER A N 1
ATOM 1598 C CA . SER A 1 205 ? 8.645 -16.596 5.667 1.00 76.06 205 SER A CA 1
ATOM 1599 C C . SER A 1 205 ? 8.498 -16.831 4.164 1.00 76.06 205 SER A C 1
ATOM 1601 O O . SER A 1 205 ? 9.368 -16.397 3.409 1.00 76.06 205 SER A O 1
ATOM 1603 N N . SER A 1 206 ? 7.416 -17.480 3.718 1.00 78.31 206 SER A N 1
ATOM 1604 C CA . SER A 1 206 ? 7.140 -17.646 2.286 1.00 78.31 206 SER A CA 1
ATOM 1605 C C . SER A 1 206 ? 6.732 -16.343 1.599 1.00 78.31 206 SER A C 1
ATOM 1607 O O . SER A 1 206 ? 7.090 -16.130 0.442 1.00 78.31 206 SER A O 1
ATOM 1609 N N . ARG A 1 207 ? 6.037 -15.445 2.310 1.00 81.88 207 ARG A N 1
ATOM 1610 C CA . ARG A 1 207 ? 5.537 -14.194 1.735 1.00 81.88 207 ARG A CA 1
ATOM 1611 C C . ARG A 1 207 ? 6.618 -13.126 1.705 1.00 81.88 207 ARG A C 1
ATOM 1613 O O . ARG A 1 207 ? 7.171 -12.722 2.732 1.00 81.88 207 ARG A O 1
ATOM 1620 N N . VAL A 1 208 ? 6.872 -12.597 0.514 1.00 81.31 208 VAL A N 1
ATOM 1621 C CA . VAL A 1 208 ? 7.920 -11.595 0.285 1.00 81.31 208 VAL A CA 1
ATOM 1622 C C . VAL A 1 208 ? 7.603 -10.286 1.010 1.00 81.31 208 VAL A C 1
ATOM 1624 O O . VAL A 1 208 ? 8.523 -9.609 1.472 1.00 81.31 208 VAL A O 1
ATOM 1627 N N . ILE A 1 209 ? 6.319 -9.944 1.164 1.00 84.06 209 ILE A N 1
ATOM 1628 C CA . ILE A 1 209 ? 5.895 -8.711 1.836 1.00 84.06 209 ILE A CA 1
ATOM 1629 C C . ILE A 1 209 ? 6.235 -8.673 3.331 1.00 84.06 209 ILE A C 1
ATOM 1631 O O . ILE A 1 209 ? 6.509 -7.600 3.871 1.00 84.06 209 ILE A O 1
ATOM 1635 N N . PHE A 1 210 ? 6.233 -9.821 4.009 1.00 81.50 210 PHE A N 1
ATOM 1636 C CA . PHE A 1 210 ? 6.632 -9.920 5.414 1.00 81.50 210 PHE A CA 1
ATOM 1637 C C . PHE A 1 210 ? 8.143 -10.152 5.534 1.00 81.50 210 PHE A C 1
ATOM 1639 O O . PHE A 1 210 ? 8.807 -9.563 6.394 1.00 81.50 210 PHE A O 1
ATOM 1646 N N . GLY A 1 211 ? 8.695 -10.939 4.608 1.00 68.75 211 GLY A N 1
ATOM 1647 C CA . GLY A 1 211 ? 10.120 -11.199 4.479 1.00 68.75 211 GLY A CA 1
ATOM 1648 C C . GLY A 1 211 ? 10.722 -11.952 5.675 1.00 68.75 211 GLY A C 1
ATOM 1649 O O . GLY A 1 211 ? 10.083 -12.152 6.710 1.00 68.75 211 GLY A O 1
ATOM 1650 N N . PRO A 1 212 ? 12.008 -12.340 5.590 1.00 63.69 212 PRO A N 1
ATOM 1651 C CA . PRO A 1 212 ? 12.695 -13.010 6.695 1.00 63.69 212 PRO A CA 1
ATOM 1652 C C . PRO A 1 212 ? 12.866 -12.095 7.914 1.00 63.69 212 PRO A C 1
ATOM 1654 O O . PRO A 1 212 ? 13.049 -12.578 9.026 1.00 63.69 212 PRO A O 1
ATOM 1657 N N . SER A 1 213 ? 12.798 -10.773 7.723 1.00 68.81 213 SER A N 1
ATOM 1658 C CA . SER A 1 213 ? 13.012 -9.802 8.791 1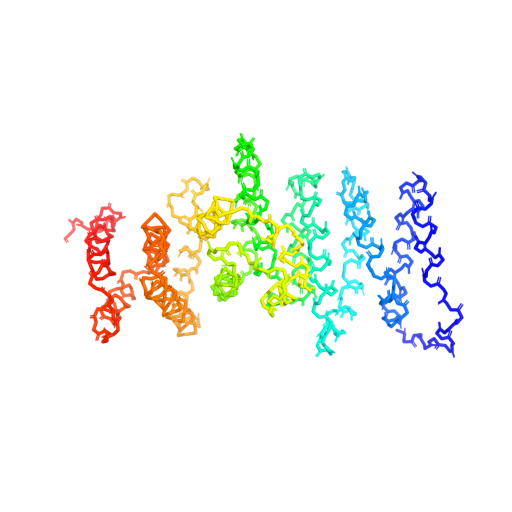.00 68.81 213 SER A CA 1
ATOM 1659 C C . SER A 1 213 ? 11.957 -9.910 9.887 1.00 68.81 213 SER A C 1
ATOM 1661 O O . SER A 1 213 ? 12.351 -9.996 11.045 1.00 68.81 213 SER A O 1
ATOM 1663 N N . ILE A 1 214 ? 10.659 -9.971 9.556 1.00 76.25 214 ILE A N 1
ATOM 1664 C CA . ILE A 1 214 ? 9.584 -10.008 10.567 1.00 76.25 214 ILE A CA 1
ATOM 1665 C C . ILE A 1 214 ? 9.701 -11.239 11.461 1.00 76.25 214 ILE A C 1
ATOM 1667 O O . ILE A 1 214 ? 9.565 -11.142 12.676 1.00 76.25 214 ILE A O 1
ATOM 1671 N N . VAL A 1 215 ? 10.031 -12.386 10.876 1.00 75.56 215 VAL A N 1
ATOM 1672 C CA . VAL A 1 215 ? 10.092 -13.652 11.613 1.00 75.56 215 VAL A CA 1
ATOM 1673 C C . VAL A 1 215 ? 11.334 -13.754 12.514 1.00 75.56 215 VAL A C 1
ATOM 1675 O O . VAL A 1 215 ? 11.387 -14.566 13.432 1.00 75.56 215 VAL A O 1
ATOM 1678 N N . THR A 1 216 ? 12.337 -12.903 12.284 1.00 80.00 216 THR A N 1
ATOM 1679 C CA . THR A 1 216 ? 13.543 -12.803 13.126 1.00 80.00 216 THR A CA 1
ATOM 1680 C C . THR A 1 216 ? 13.477 -11.702 14.184 1.00 80.00 216 THR A C 1
ATOM 1682 O O . THR A 1 216 ? 14.407 -11.582 14.982 1.00 80.00 216 THR A O 1
ATOM 1685 N N . MET A 1 217 ? 12.414 -10.893 14.194 1.00 83.00 217 MET A N 1
ATOM 1686 C CA . MET A 1 217 ? 12.298 -9.751 15.098 1.00 83.00 217 MET A CA 1
ATOM 1687 C C . MET A 1 217 ? 12.101 -10.174 16.551 1.00 83.00 217 MET A C 1
ATOM 1689 O O . MET A 1 217 ? 11.426 -11.149 16.883 1.00 83.00 217 MET A O 1
ATOM 1693 N N . THR A 1 218 ? 12.668 -9.371 17.441 1.00 86.81 218 THR A N 1
ATOM 1694 C CA . THR A 1 218 ? 12.424 -9.448 18.880 1.00 86.81 218 THR A CA 1
ATOM 1695 C C . THR A 1 218 ? 11.018 -8.952 19.232 1.00 86.81 218 THR A C 1
ATOM 1697 O O . THR A 1 218 ? 10.389 -8.212 18.476 1.00 86.81 218 THR A O 1
ATOM 1700 N N . LYS A 1 219 ? 10.520 -9.295 20.430 1.00 87.06 219 LYS A N 1
ATOM 1701 C CA . LYS A 1 219 ? 9.201 -8.836 20.907 1.00 87.06 219 LYS A CA 1
ATOM 1702 C C . LYS A 1 219 ? 9.065 -7.304 20.889 1.00 87.06 219 LYS A C 1
ATOM 1704 O O . LYS A 1 219 ? 8.006 -6.782 20.560 1.00 87.06 219 LYS A O 1
ATOM 1709 N N . SER A 1 220 ? 10.134 -6.576 21.216 1.00 86.56 220 SER A N 1
ATOM 1710 C CA . SER A 1 220 ? 10.148 -5.108 21.179 1.00 86.56 220 SER A CA 1
ATOM 1711 C C . SER A 1 220 ? 10.098 -4.557 19.752 1.00 86.56 220 SER A C 1
ATOM 1713 O O . SER A 1 220 ? 9.419 -3.563 19.507 1.00 86.56 220 SER A O 1
ATOM 1715 N N . GLU A 1 221 ? 10.781 -5.189 18.799 1.00 87.81 221 GLU A N 1
ATOM 1716 C CA . GLU A 1 221 ? 10.724 -4.808 17.384 1.00 87.81 221 GLU A CA 1
ATOM 1717 C C . GLU A 1 221 ? 9.345 -5.083 16.780 1.00 87.81 221 GLU A C 1
ATOM 1719 O O . GLU A 1 221 ? 8.803 -4.199 16.118 1.00 87.81 221 GLU A O 1
ATOM 1724 N N . LEU A 1 222 ? 8.741 -6.239 17.076 1.00 88.88 222 LEU A N 1
ATOM 1725 C CA . LEU A 1 222 ? 7.373 -6.571 16.661 1.00 88.88 222 LEU A CA 1
ATOM 1726 C C . LEU A 1 222 ? 6.357 -5.571 17.219 1.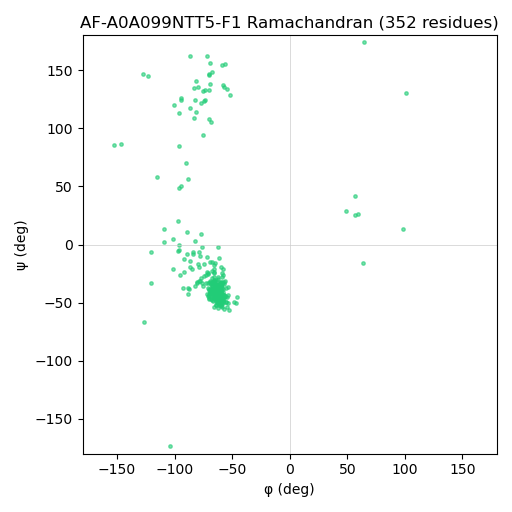00 88.88 222 LEU A C 1
ATOM 1728 O O . LEU A 1 222 ? 5.545 -5.033 16.467 1.00 88.88 222 LEU A O 1
ATOM 1732 N N . TYR A 1 223 ? 6.462 -5.239 18.508 1.00 90.25 223 TYR A N 1
ATOM 1733 C CA . TYR A 1 223 ? 5.652 -4.194 19.135 1.00 90.25 223 TYR A CA 1
ATOM 1734 C C . TYR A 1 223 ? 5.778 -2.855 18.396 1.00 90.25 223 TYR A C 1
ATOM 1736 O O . TYR A 1 223 ? 4.786 -2.222 18.030 1.00 90.25 223 TYR A O 1
ATOM 1744 N N . ASN A 1 224 ? 7.012 -2.437 18.124 1.00 90.50 224 ASN A N 1
ATOM 1745 C CA . ASN A 1 224 ? 7.316 -1.197 17.423 1.00 90.50 224 ASN A CA 1
ATOM 1746 C C . ASN A 1 224 ? 6.777 -1.177 15.985 1.00 90.50 224 ASN A C 1
ATOM 1748 O O . ASN A 1 224 ? 6.293 -0.140 15.526 1.00 90.50 224 ASN A O 1
ATOM 1752 N N . TRP A 1 225 ? 6.821 -2.315 15.292 1.00 91.56 225 TRP A N 1
ATOM 1753 C CA . TRP A 1 225 ? 6.226 -2.505 13.972 1.00 91.56 225 TRP A CA 1
ATOM 1754 C C . TRP A 1 225 ? 4.707 -2.414 14.012 1.00 91.56 225 TRP A C 1
ATOM 1756 O O . TRP A 1 225 ? 4.142 -1.565 13.319 1.00 91.56 225 TRP A O 1
ATOM 1766 N N . ARG A 1 226 ? 4.048 -3.197 14.875 1.00 92.31 226 ARG A N 1
ATOM 1767 C CA . ARG A 1 226 ? 2.588 -3.166 15.044 1.00 92.31 226 ARG A CA 1
ATOM 1768 C C . ARG A 1 226 ? 2.111 -1.750 15.370 1.00 92.31 226 ARG A C 1
ATOM 1770 O O . ARG A 1 226 ? 1.257 -1.210 14.671 1.00 92.31 226 ARG A O 1
ATOM 1777 N N . LYS A 1 227 ? 2.737 -1.093 16.348 1.00 92.62 227 LYS A N 1
ATOM 1778 C CA . LYS A 1 227 ? 2.449 0.293 16.752 1.00 92.62 227 LYS A CA 1
ATOM 1779 C C . LYS A 1 227 ? 2.712 1.317 15.643 1.00 92.62 227 LYS A C 1
ATOM 1781 O O . LYS A 1 227 ? 1.933 2.258 15.451 1.00 92.62 227 LYS A O 1
ATOM 1786 N N . GLY A 1 228 ? 3.845 1.190 14.958 1.00 92.56 228 GLY A N 1
ATOM 1787 C CA . GLY A 1 228 ? 4.303 2.137 13.949 1.00 92.56 228 GLY A CA 1
ATOM 1788 C C . GLY A 1 228 ? 3.456 2.104 12.679 1.00 92.56 228 GLY A C 1
ATOM 1789 O O . GLY A 1 228 ? 3.120 3.165 12.155 1.00 92.56 228 GLY A O 1
ATOM 1790 N N . LEU A 1 229 ? 3.030 0.916 12.244 1.00 95.00 229 LEU A N 1
ATOM 1791 C CA . LEU A 1 229 ? 2.180 0.729 11.065 1.00 95.00 229 LEU A CA 1
ATOM 1792 C C . LEU A 1 229 ? 0.787 1.339 11.243 1.00 95.00 229 LEU A C 1
ATOM 1794 O O . LEU A 1 229 ? 0.322 2.040 10.347 1.00 95.00 229 LEU A O 1
ATOM 1798 N N . VAL A 1 230 ? 0.165 1.181 12.420 1.00 94.00 230 VAL A N 1
ATOM 1799 C CA . VAL A 1 230 ? -1.113 1.853 12.739 1.00 94.00 230 VAL A CA 1
ATOM 1800 C C . VAL A 1 230 ? -0.946 3.372 12.704 1.00 94.00 230 VAL A C 1
ATOM 1802 O O . VAL A 1 230 ? -1.804 4.104 12.213 1.00 94.00 230 VAL A O 1
ATOM 1805 N N . SER A 1 231 ? 0.193 3.872 13.193 1.00 92.81 231 SER A N 1
ATOM 1806 C CA . SER A 1 231 ? 0.497 5.300 13.118 1.00 92.81 231 SER A CA 1
ATOM 1807 C C . SER A 1 231 ? 0.669 5.777 11.676 1.00 92.81 231 SER A C 1
ATOM 1809 O O . SER A 1 231 ? 0.206 6.866 11.351 1.00 92.81 231 SER A O 1
ATOM 1811 N N . PHE A 1 232 ? 1.336 4.986 10.836 1.00 95.38 232 PHE A N 1
ATOM 1812 C CA . PHE A 1 232 ? 1.575 5.303 9.434 1.00 95.38 232 PHE A CA 1
ATOM 1813 C C . PHE A 1 232 ? 0.272 5.369 8.639 1.00 95.38 232 PHE A C 1
ATOM 1815 O O . PHE A 1 232 ? 0.023 6.396 8.014 1.00 95.38 232 PHE A O 1
ATOM 1822 N N . ILE A 1 233 ? -0.577 4.334 8.702 1.00 94.50 233 ILE A N 1
ATOM 1823 C CA . ILE A 1 233 ? -1.832 4.306 7.933 1.00 94.50 233 ILE A CA 1
ATOM 1824 C C . ILE A 1 233 ? -2.775 5.432 8.354 1.00 94.50 233 ILE A C 1
ATOM 1826 O O . ILE A 1 233 ? -3.388 6.068 7.502 1.00 94.50 233 ILE A O 1
ATOM 1830 N N . ARG A 1 234 ? -2.814 5.756 9.654 1.00 92.00 234 ARG A N 1
ATOM 1831 C CA . ARG A 1 234 ? -3.551 6.919 10.146 1.00 92.00 234 ARG A CA 1
ATOM 1832 C C . ARG A 1 234 ? -3.066 8.196 9.473 1.00 92.00 234 ARG A C 1
ATOM 1834 O O . ARG A 1 234 ? -3.865 8.875 8.849 1.00 92.00 234 ARG A O 1
ATOM 1841 N N . HIS A 1 235 ? -1.768 8.498 9.544 1.00 90.81 235 HIS A N 1
ATOM 1842 C CA . HIS A 1 235 ? -1.237 9.707 8.908 1.00 90.81 235 HIS A CA 1
ATOM 1843 C C . HIS A 1 235 ? -1.423 9.692 7.379 1.00 90.81 235 HIS A C 1
ATOM 1845 O O . HIS A 1 235 ? -1.759 10.715 6.799 1.00 90.81 235 HIS A O 1
ATOM 1851 N N . ALA A 1 236 ? -1.279 8.544 6.716 1.00 91.31 236 ALA A N 1
ATOM 1852 C CA . ALA A 1 236 ? -1.499 8.448 5.274 1.00 91.31 236 ALA A CA 1
ATOM 1853 C C . ALA A 1 236 ? -2.931 8.856 4.872 1.00 91.31 236 ALA A C 1
ATOM 1855 O O . ALA A 1 236 ? -3.096 9.571 3.885 1.00 91.31 236 ALA A O 1
ATOM 1856 N N . LEU A 1 237 ? -3.939 8.452 5.655 1.00 87.31 237 LEU A N 1
ATOM 1857 C CA . LEU A 1 237 ? -5.356 8.731 5.394 1.00 87.31 237 LEU A CA 1
ATOM 1858 C C . LEU A 1 237 ? -5.809 10.125 5.859 1.00 87.31 237 LEU A C 1
ATOM 1860 O O . LEU A 1 237 ? -6.688 10.722 5.237 1.00 87.31 237 LEU A O 1
ATOM 1864 N N . THR A 1 238 ? -5.268 10.623 6.976 1.00 80.62 238 THR A N 1
ATOM 1865 C CA . THR A 1 238 ? -5.874 11.747 7.715 1.00 80.62 238 THR A CA 1
ATOM 1866 C C . THR A 1 238 ? -4.974 12.970 7.852 1.00 80.62 238 THR A C 1
ATOM 1868 O O . THR A 1 238 ? -5.445 14.003 8.320 1.00 80.62 238 THR A O 1
ATOM 1871 N N . ASP A 1 239 ? -3.706 12.910 7.440 1.00 75.38 239 ASP A N 1
ATOM 1872 C CA . ASP A 1 239 ? -2.802 14.055 7.571 1.00 75.38 239 ASP A CA 1
ATOM 1873 C C . ASP A 1 239 ? -3.128 15.161 6.547 1.00 75.38 239 ASP A C 1
ATOM 1875 O O . ASP A 1 239 ? -3.324 14.920 5.351 1.00 75.38 239 ASP A O 1
ATOM 1879 N N . ALA A 1 240 ? -3.191 16.400 7.034 1.00 56.56 240 ALA A N 1
ATOM 1880 C CA . ALA A 1 240 ? -3.676 17.575 6.318 1.00 56.56 240 ALA A CA 1
ATOM 1881 C C . ALA A 1 240 ? -2.538 18.588 6.114 1.00 56.56 240 ALA A C 1
ATOM 1883 O O . ALA A 1 240 ? -2.585 19.728 6.553 1.00 56.56 240 ALA A O 1
ATOM 1884 N N . LYS A 1 241 ? -1.449 18.186 5.450 1.00 55.44 241 LYS A N 1
ATOM 1885 C CA . LYS A 1 241 ? -0.267 19.064 5.304 1.00 55.44 241 LYS A CA 1
ATOM 1886 C C . LYS A 1 241 ? -0.399 20.184 4.266 1.00 55.44 241 LYS A C 1
ATOM 1888 O O . LYS A 1 241 ? 0.534 20.956 4.074 1.00 55.44 241 LYS A O 1
ATOM 1893 N N . SER A 1 242 ? -1.518 20.280 3.548 1.00 46.88 242 SER A N 1
ATOM 1894 C CA . SER A 1 242 ? -1.701 21.261 2.467 1.00 46.88 242 SER A CA 1
ATOM 1895 C C . SER A 1 242 ? -2.401 22.540 2.937 1.00 46.88 242 SER A C 1
ATOM 1897 O O . SER A 1 242 ? -3.374 22.932 2.313 1.00 46.88 242 SER A O 1
ATOM 1899 N N . GLY A 1 243 ? -1.956 23.183 4.023 1.00 43.88 243 GLY A N 1
ATOM 1900 C CA . GLY A 1 243 ? -2.429 24.514 4.462 1.00 43.88 243 GLY A CA 1
ATOM 1901 C C . GLY A 1 243 ? -3.908 24.634 4.877 1.00 43.88 243 GLY A C 1
ATOM 1902 O O . GLY A 1 243 ? -4.274 25.597 5.538 1.00 43.88 243 GLY A O 1
ATOM 1903 N N . SER A 1 244 ? -4.746 23.664 4.521 1.00 50.53 244 SER A N 1
ATOM 1904 C CA . SER A 1 244 ? -6.070 23.418 5.066 1.00 50.53 244 SER A CA 1
ATOM 1905 C C . SER A 1 244 ? -5.931 22.387 6.179 1.00 50.53 244 SER A C 1
ATOM 1907 O O . SER A 1 244 ? -5.452 21.288 5.905 1.00 50.53 244 SER A O 1
ATOM 1909 N N . ASP A 1 245 ? -6.425 22.678 7.381 1.00 62.62 245 ASP A N 1
ATOM 1910 C CA . ASP A 1 245 ? -6.526 21.702 8.486 1.00 62.62 245 ASP A CA 1
ATOM 1911 C C . ASP A 1 245 ? -7.461 20.513 8.161 1.00 62.62 245 ASP A C 1
ATOM 1913 O O . ASP A 1 245 ? -7.619 19.578 8.944 1.00 62.62 245 ASP A O 1
ATOM 1917 N N . ILE A 1 246 ? -8.083 20.524 6.978 1.00 70.06 246 ILE A N 1
ATOM 1918 C CA . ILE A 1 246 ? -9.040 19.525 6.518 1.00 70.06 246 ILE A CA 1
ATOM 1919 C C . ILE A 1 246 ? -8.320 18.449 5.682 1.00 70.06 246 ILE A C 1
ATOM 1921 O O . ILE A 1 246 ? -7.706 18.773 4.658 1.00 70.06 246 ILE A O 1
ATOM 1925 N N . PRO A 1 247 ? -8.435 17.156 6.046 1.00 77.44 247 PRO A N 1
ATOM 1926 C CA . PRO A 1 247 ? -7.900 16.054 5.249 1.00 77.44 247 PRO A CA 1
ATOM 1927 C C . PRO A 1 247 ? -8.492 16.041 3.834 1.00 77.44 247 PRO A C 1
ATOM 1929 O O . PRO A 1 247 ? -9.704 16.177 3.655 1.00 77.44 247 PRO A O 1
ATOM 1932 N N . LYS A 1 248 ? -7.673 15.812 2.801 1.00 79.94 248 LYS A N 1
ATOM 1933 C CA . LYS A 1 248 ? -8.170 15.831 1.409 1.00 79.94 248 LYS A CA 1
ATOM 1934 C C . LYS A 1 248 ? -9.193 14.733 1.114 1.00 79.94 248 LYS A C 1
ATOM 1936 O O . LYS A 1 248 ? -10.094 14.953 0.309 1.00 79.94 248 LYS A O 1
ATOM 1941 N N . LEU A 1 249 ? -9.095 13.587 1.790 1.00 81.25 249 LEU A N 1
ATOM 1942 C CA . LEU A 1 249 ? -10.109 12.538 1.705 1.00 81.25 249 LEU A CA 1
ATOM 1943 C C . LEU A 1 249 ? -11.470 13.043 2.214 1.00 81.25 249 LEU A C 1
ATOM 1945 O O . LEU A 1 249 ? -12.479 12.793 1.566 1.00 81.25 249 LEU A O 1
ATOM 1949 N N . ARG A 1 250 ? -11.508 13.851 3.286 1.00 82.31 250 ARG A N 1
ATOM 1950 C CA . ARG A 1 250 ? -12.746 14.497 3.770 1.00 82.31 250 ARG A CA 1
ATOM 1951 C C . ARG A 1 250 ? -13.336 15.432 2.714 1.00 82.31 250 ARG A C 1
ATOM 1953 O O . ARG A 1 250 ? -14.537 15.385 2.478 1.00 82.31 250 ARG A O 1
ATOM 1960 N N . LEU A 1 251 ? -12.505 16.223 2.029 1.00 82.06 251 LEU A N 1
ATOM 1961 C CA . LEU A 1 251 ? -12.965 17.094 0.936 1.00 82.06 251 LEU A CA 1
ATOM 1962 C C . LEU A 1 251 ? -13.563 16.294 -0.227 1.00 82.06 251 LEU A C 1
ATOM 1964 O O . LEU A 1 251 ? -14.621 16.643 -0.739 1.00 82.06 251 LEU A O 1
ATOM 1968 N N . LYS A 1 252 ? -12.909 15.197 -0.609 1.00 82.88 252 LYS A N 1
ATOM 1969 C CA . LYS A 1 252 ? -13.359 14.304 -1.681 1.00 82.88 252 LYS A CA 1
ATOM 1970 C C . LYS A 1 252 ? -14.661 13.582 -1.339 1.00 82.88 252 LYS A C 1
ATOM 1972 O O . LYS A 1 252 ? -15.531 13.425 -2.188 1.00 82.88 252 LYS A O 1
ATOM 1977 N N . VAL A 1 253 ? -14.803 13.153 -0.090 1.00 82.88 253 VAL A N 1
ATOM 1978 C CA . VAL A 1 253 ? -16.035 12.551 0.428 1.00 82.88 253 VAL A CA 1
ATOM 1979 C C . VAL A 1 253 ? -17.158 13.583 0.435 1.00 82.88 253 VAL A C 1
ATOM 1981 O O . VAL A 1 253 ? -18.239 13.302 -0.073 1.00 82.88 253 VAL A O 1
ATOM 1984 N N . ALA A 1 254 ? -16.893 14.797 0.921 1.00 80.75 254 ALA A N 1
ATOM 1985 C CA . ALA A 1 254 ? -17.868 15.882 0.916 1.00 80.75 254 ALA A CA 1
ATOM 1986 C C . ALA A 1 254 ? -18.323 16.244 -0.508 1.00 80.75 254 ALA A C 1
ATOM 1988 O O . ALA A 1 254 ? -19.521 16.380 -0.736 1.00 80.75 254 ALA A O 1
ATOM 1989 N N . SER A 1 255 ? -17.407 16.335 -1.480 1.00 82.19 255 SER A N 1
ATOM 1990 C CA . SER A 1 255 ? -17.775 16.625 -2.871 1.00 82.19 255 SER A CA 1
ATOM 1991 C C . SER A 1 255 ? -18.626 15.518 -3.496 1.00 82.19 255 SER A C 1
ATOM 1993 O O . SER A 1 255 ? -19.603 15.817 -4.171 1.00 82.19 255 SER A O 1
ATOM 1995 N N . LEU A 1 256 ? -18.299 14.245 -3.244 1.00 82.12 256 LEU A N 1
ATOM 1996 C CA . LEU A 1 256 ? -19.076 13.112 -3.764 1.00 82.12 256 LEU A CA 1
ATOM 1997 C C . LEU A 1 256 ? -20.498 13.076 -3.193 1.00 82.12 256 LEU A C 1
ATOM 1999 O O . LEU A 1 256 ? -21.445 12.827 -3.932 1.00 82.12 256 LEU A O 1
ATOM 2003 N N . ILE A 1 257 ? -20.638 13.375 -1.900 1.00 79.94 257 ILE A N 1
ATOM 2004 C CA . ILE A 1 257 ? -21.935 13.454 -1.219 1.00 79.94 257 ILE A CA 1
ATOM 2005 C C . ILE A 1 257 ? -22.768 14.626 -1.759 1.00 79.94 257 ILE A C 1
ATOM 2007 O O . ILE A 1 257 ? -23.969 14.477 -1.952 1.00 79.94 257 ILE A O 1
ATOM 2011 N N . LEU A 1 258 ? -22.150 15.781 -2.029 1.00 79.44 258 LEU A N 1
ATOM 2012 C CA . LEU A 1 258 ? -22.845 16.941 -2.603 1.00 79.44 258 LEU A CA 1
ATOM 2013 C C . LEU A 1 258 ? -23.317 16.701 -4.043 1.00 79.44 258 LEU A C 1
ATOM 2015 O O . LEU A 1 258 ? -24.341 17.243 -4.448 1.00 79.44 258 LEU A O 1
ATOM 2019 N N . GLU A 1 259 ? -22.580 15.905 -4.817 1.00 79.50 259 GLU A N 1
ATOM 2020 C CA . GLU A 1 259 ? -22.963 15.530 -6.183 1.00 79.50 259 GLU A CA 1
ATOM 2021 C C . GLU A 1 259 ? -24.026 14.417 -6.246 1.00 79.50 259 GLU A C 1
ATOM 2023 O O . GLU A 1 259 ? -24.487 14.099 -7.342 1.00 79.50 259 GLU A O 1
ATOM 2028 N N . ASP A 1 260 ? -24.389 13.821 -5.104 1.00 70.50 260 ASP A N 1
ATOM 2029 C CA . ASP A 1 260 ? -25.302 12.676 -4.943 1.00 70.50 260 ASP A CA 1
ATOM 2030 C C . ASP A 1 260 ? -25.008 11.482 -5.876 1.00 70.50 260 ASP A C 1
ATOM 2032 O O . ASP A 1 260 ? -25.878 10.707 -6.278 1.00 70.50 260 ASP A O 1
ATOM 2036 N N . LYS A 1 261 ? -23.738 11.322 -6.261 1.00 66.31 261 LYS A N 1
ATOM 2037 C CA . LYS A 1 261 ? -23.274 10.216 -7.102 1.00 66.31 261 LYS A CA 1
ATOM 2038 C C . LYS A 1 261 ? -22.622 9.163 -6.226 1.00 66.31 261 LYS A C 1
ATOM 2040 O O . LYS A 1 261 ? -21.586 9.414 -5.616 1.00 66.31 261 LYS A O 1
ATOM 2045 N N . ASN A 1 262 ? -23.164 7.946 -6.252 1.00 68.69 262 ASN A N 1
ATOM 2046 C CA . ASN A 1 262 ? -22.597 6.783 -5.560 1.00 68.69 262 ASN A CA 1
ATOM 2047 C C . ASN A 1 262 ? -22.457 6.965 -4.035 1.00 68.69 262 ASN A C 1
ATOM 2049 O O . ASN A 1 262 ? -21.620 6.305 -3.416 1.00 68.69 262 ASN A O 1
ATOM 2053 N N . THR A 1 263 ? -23.285 7.825 -3.431 1.00 78.81 263 THR A N 1
ATOM 2054 C CA . THR A 1 263 ? -23.311 8.087 -1.986 1.00 78.81 263 THR A CA 1
ATOM 2055 C C . THR A 1 263 ? -23.496 6.793 -1.192 1.00 78.81 263 THR A C 1
ATOM 2057 O O . THR A 1 263 ? -22.732 6.526 -0.268 1.00 78.81 263 THR A O 1
ATOM 2060 N N . ASP A 1 264 ? -24.426 5.930 -1.610 1.00 80.25 264 ASP A N 1
ATOM 2061 C CA . ASP A 1 264 ? -24.690 4.649 -0.941 1.00 80.25 264 ASP A CA 1
ATOM 2062 C C . ASP A 1 264 ? -23.487 3.702 -0.980 1.00 80.25 264 ASP A C 1
ATOM 2064 O O . ASP A 1 264 ? -23.153 3.067 0.019 1.00 80.25 264 ASP A O 1
ATOM 2068 N N . ILE A 1 265 ? -22.794 3.628 -2.121 1.00 83.00 265 ILE A N 1
ATOM 2069 C CA . ILE A 1 265 ? -21.603 2.783 -2.280 1.00 83.00 265 ILE A CA 1
ATOM 2070 C C . ILE A 1 265 ? -20.494 3.282 -1.350 1.00 83.00 265 ILE A C 1
ATOM 2072 O O . ILE A 1 265 ? -19.897 2.489 -0.627 1.00 83.00 265 ILE A O 1
ATOM 2076 N N . LEU A 1 266 ? -20.265 4.597 -1.323 1.00 84.62 266 LEU A N 1
ATOM 2077 C CA . LEU A 1 266 ? -19.266 5.219 -0.460 1.00 84.62 266 LEU A CA 1
ATOM 2078 C C . LEU A 1 266 ? -19.571 4.988 1.026 1.00 84.62 266 LEU A C 1
ATOM 2080 O O . LEU A 1 266 ? -18.682 4.614 1.791 1.00 84.62 266 LEU A O 1
ATOM 2084 N N . LEU A 1 267 ? -20.827 5.170 1.441 1.00 82.75 267 LEU A N 1
ATOM 2085 C CA . LEU A 1 267 ? -21.258 4.928 2.819 1.00 82.75 267 LEU A CA 1
ATOM 2086 C C . LEU A 1 267 ? -21.117 3.453 3.212 1.00 82.75 267 LEU A C 1
ATOM 2088 O O . LEU A 1 267 ? -20.670 3.169 4.323 1.00 82.75 267 LEU A O 1
ATOM 2092 N N . ASN A 1 268 ? -21.413 2.521 2.304 1.00 84.94 268 ASN A N 1
ATOM 2093 C CA . ASN A 1 268 ? -21.192 1.091 2.527 1.00 84.94 268 ASN A CA 1
ATOM 2094 C C . ASN A 1 268 ? -19.698 0.757 2.676 1.00 84.94 268 ASN A C 1
ATOM 2096 O O . ASN A 1 268 ? -19.332 -0.026 3.555 1.00 84.94 268 ASN A O 1
ATOM 2100 N N . SER A 1 269 ? -18.819 1.375 1.879 1.00 86.56 269 SER A N 1
ATOM 2101 C CA . SER A 1 269 ? -17.364 1.228 2.027 1.00 86.56 269 SER A CA 1
ATOM 2102 C C . SER A 1 269 ? -16.868 1.776 3.370 1.00 86.56 269 SER A C 1
ATOM 2104 O O . SER A 1 269 ? -16.077 1.118 4.046 1.00 86.56 269 SER A O 1
ATOM 2106 N N . PHE A 1 270 ? -17.373 2.934 3.809 1.00 85.38 270 PHE A N 1
ATOM 2107 C CA . PHE A 1 270 ? -17.072 3.473 5.139 1.00 85.38 270 PHE A CA 1
ATOM 2108 C C . PHE A 1 270 ? -17.570 2.563 6.259 1.00 85.38 270 PHE A C 1
ATOM 2110 O O . PHE A 1 270 ? -16.818 2.285 7.190 1.00 85.38 270 PHE A O 1
ATOM 2117 N N . SER A 1 271 ? -18.812 2.082 6.166 1.00 82.19 271 SER A N 1
ATOM 2118 C CA . SER A 1 271 ? -19.382 1.144 7.134 1.00 82.19 271 SER A CA 1
ATOM 2119 C C . SER A 1 271 ? -18.531 -0.121 7.228 1.00 82.19 271 SER A C 1
ATOM 2121 O O . SER A 1 271 ? -18.164 -0.515 8.330 1.00 82.19 271 SER A O 1
ATOM 2123 N N . SER A 1 272 ? -18.106 -0.675 6.090 1.00 86.44 272 SER A N 1
ATOM 2124 C CA . SER A 1 272 ? -17.225 -1.847 6.041 1.00 86.44 272 SER A CA 1
ATOM 2125 C C . SER A 1 272 ? -15.888 -1.594 6.745 1.00 86.44 272 SER A C 1
ATOM 2127 O O . SER A 1 272 ? -15.469 -2.408 7.566 1.00 86.44 272 SER A O 1
ATOM 2129 N N . LEU A 1 273 ? -15.240 -0.448 6.495 1.00 87.56 273 LEU A N 1
ATOM 2130 C CA . LEU A 1 273 ? -13.985 -0.082 7.162 1.00 87.56 273 LEU A CA 1
ATOM 2131 C C . LEU A 1 273 ? -14.170 0.113 8.672 1.00 87.56 273 LEU A C 1
ATOM 2133 O O . LEU A 1 273 ? -13.337 -0.334 9.458 1.00 87.56 273 LEU A O 1
ATOM 2137 N N . ILE A 1 274 ? -15.254 0.770 9.084 1.00 84.19 274 ILE A N 1
ATOM 2138 C CA . ILE A 1 274 ? -15.579 1.006 10.494 1.00 84.19 274 ILE A CA 1
ATOM 2139 C C . ILE A 1 274 ? -15.819 -0.324 11.213 1.00 84.19 274 ILE A C 1
ATOM 2141 O O . ILE A 1 274 ? -15.211 -0.567 12.253 1.00 84.19 274 ILE A O 1
ATOM 2145 N N . THR A 1 275 ? -16.659 -1.198 10.657 1.00 83.00 275 THR A N 1
ATOM 2146 C CA . THR A 1 275 ? -16.932 -2.525 11.219 1.00 83.00 275 THR A CA 1
ATOM 2147 C C . THR A 1 275 ? -15.656 -3.354 11.302 1.00 83.00 275 THR A C 1
ATOM 2149 O O . THR A 1 275 ? -15.400 -3.978 12.328 1.00 83.00 275 THR A O 1
ATOM 2152 N N . TYR A 1 276 ? -14.811 -3.302 10.271 1.00 87.56 276 TYR A N 1
ATOM 2153 C CA . TYR A 1 276 ? -13.529 -3.996 10.278 1.00 87.56 276 TYR A CA 1
ATOM 2154 C C . TYR A 1 276 ? -12.572 -3.458 11.353 1.00 87.56 276 TYR A C 1
ATOM 2156 O O . TYR A 1 276 ? -11.938 -4.231 12.065 1.00 87.56 276 TYR A O 1
ATOM 2164 N N . LEU A 1 277 ? -12.486 -2.135 11.525 1.00 85.75 277 LEU A N 1
ATOM 2165 C CA . LEU A 1 277 ? -11.690 -1.517 12.590 1.00 85.75 277 LEU A CA 1
ATOM 2166 C C . LEU A 1 277 ? -12.182 -1.914 13.984 1.00 85.75 277 LEU A C 1
ATOM 2168 O O . LEU A 1 277 ? -11.364 -2.144 14.872 1.00 85.75 277 LEU A O 1
ATOM 2172 N N . LEU A 1 278 ? -13.497 -2.001 14.180 1.00 82.06 278 LEU A N 1
ATOM 2173 C CA . LEU A 1 278 ? -14.083 -2.455 15.440 1.00 82.06 278 LEU A CA 1
ATOM 2174 C C . LEU A 1 278 ? -13.742 -3.919 15.725 1.00 82.06 278 LEU A C 1
ATOM 2176 O O . LEU A 1 278 ? -13.335 -4.225 16.842 1.00 82.06 278 LEU A O 1
ATOM 2180 N N . ASP A 1 279 ? -13.821 -4.791 14.719 1.00 85.06 279 ASP A N 1
ATOM 2181 C CA . ASP A 1 279 ? -13.406 -6.195 14.824 1.00 85.06 279 ASP A CA 1
ATOM 2182 C C . ASP A 1 279 ? -11.910 -6.334 15.167 1.00 85.06 279 ASP A C 1
ATOM 2184 O O . ASP A 1 279 ? -11.535 -7.103 16.056 1.00 85.06 279 ASP A O 1
ATOM 2188 N N . VAL A 1 280 ? -11.046 -5.534 14.527 1.00 86.06 280 VAL A N 1
ATOM 2189 C CA . VAL A 1 280 ? -9.609 -5.472 14.849 1.00 86.06 280 VAL A CA 1
ATOM 2190 C C . VAL A 1 280 ? -9.401 -5.060 16.306 1.00 86.06 280 VAL A C 1
ATOM 2192 O O . VAL A 1 280 ? -8.613 -5.693 17.009 1.00 86.06 280 VAL A O 1
ATOM 2195 N N . ILE A 1 281 ? -10.095 -4.015 16.767 1.00 83.56 281 ILE A N 1
ATOM 2196 C CA . ILE A 1 281 ? -10.000 -3.522 18.146 1.00 83.56 281 ILE A CA 1
ATOM 2197 C C . ILE A 1 281 ? -10.461 -4.602 19.123 1.00 83.56 281 ILE A C 1
ATOM 2199 O O . ILE A 1 281 ? -9.734 -4.906 20.061 1.00 83.56 281 ILE A O 1
ATOM 2203 N N . GLU A 1 282 ? -11.624 -5.211 18.894 1.00 81.19 282 GLU A N 1
ATOM 2204 C CA . GLU A 1 282 ? -12.186 -6.229 19.783 1.00 81.19 282 GLU A CA 1
ATOM 2205 C C . GLU A 1 282 ? -11.276 -7.461 19.876 1.00 81.19 282 GLU A C 1
ATOM 2207 O O . GLU A 1 282 ? -11.001 -7.950 20.974 1.00 81.19 282 GLU A O 1
ATOM 2212 N N . THR A 1 283 ? -10.755 -7.927 18.740 1.00 84.31 283 THR A N 1
ATOM 2213 C CA . THR A 1 283 ? -9.800 -9.042 18.681 1.00 84.31 283 THR A CA 1
ATOM 2214 C C . THR A 1 283 ? -8.511 -8.698 19.427 1.00 84.31 283 THR A C 1
ATOM 2216 O O . THR A 1 283 ? -8.059 -9.474 20.267 1.00 84.31 283 THR A O 1
ATOM 2219 N N . SER A 1 284 ? -7.972 -7.494 19.215 1.00 81.50 284 SER A N 1
ATOM 2220 C CA . SER A 1 284 ? -6.769 -7.015 19.911 1.00 81.50 284 SER A CA 1
ATOM 2221 C C . SER A 1 284 ? -6.999 -6.874 21.424 1.00 81.50 284 SER A C 1
ATOM 2223 O O . SER A 1 284 ? -6.122 -7.190 22.224 1.00 81.50 284 SER A O 1
ATOM 2225 N N . THR A 1 285 ? -8.192 -6.447 21.854 1.00 79.25 285 THR A N 1
ATOM 2226 C CA . THR A 1 285 ? -8.558 -6.390 23.277 1.00 79.25 285 THR A CA 1
ATOM 2227 C C . THR A 1 285 ? -8.644 -7.791 23.888 1.00 79.25 285 THR A C 1
ATOM 2229 O O . THR A 1 285 ? -8.151 -7.997 24.997 1.00 79.25 285 THR A O 1
ATOM 2232 N N . LYS A 1 286 ? -9.223 -8.768 23.173 1.00 81.06 286 LYS A N 1
ATOM 2233 C CA . LYS A 1 286 ? -9.304 -10.172 23.620 1.00 81.06 286 LYS A CA 1
ATOM 2234 C C . LYS A 1 286 ? -7.930 -10.830 23.742 1.00 81.06 286 LYS A C 1
ATOM 2236 O O . LYS A 1 286 ? -7.741 -11.651 24.633 1.00 81.06 286 LYS A O 1
ATOM 2241 N N . HIS A 1 287 ? -6.984 -10.471 22.879 1.00 79.12 287 HIS A N 1
ATOM 2242 C CA . HIS A 1 287 ? -5.607 -10.973 22.929 1.00 79.12 287 HIS A CA 1
ATOM 2243 C C . HIS A 1 287 ? -4.707 -10.226 23.924 1.00 79.12 287 HIS A C 1
ATOM 2245 O O . HIS A 1 287 ? -3.545 -10.582 24.080 1.00 79.12 287 HIS A O 1
ATOM 2251 N N . HIS A 1 288 ? -5.248 -9.256 24.673 1.00 77.00 288 HIS A N 1
ATOM 2252 C CA . HIS A 1 288 ? -4.485 -8.434 25.616 1.00 77.00 288 HIS A CA 1
ATOM 2253 C C . HIS A 1 288 ? -3.311 -7.689 24.955 1.00 77.00 288 HIS A C 1
ATOM 2255 O O . HIS A 1 288 ? -2.227 -7.579 25.535 1.00 77.00 288 HIS A O 1
ATOM 2261 N N . GLU A 1 289 ? -3.543 -7.148 23.756 1.00 81.06 289 GLU A N 1
ATOM 2262 C CA . GLU A 1 289 ? -2.601 -6.262 23.071 1.00 81.06 289 GLU A CA 1
ATOM 2263 C C . GLU A 1 289 ? -2.242 -5.050 23.951 1.00 81.06 289 GLU A C 1
ATOM 2265 O O . GLU A 1 289 ? -3.004 -4.611 24.820 1.00 81.06 289 GLU A O 1
ATOM 2270 N N . ASP A 1 290 ? -1.074 -4.462 23.700 1.00 85.81 290 ASP A N 1
ATOM 2271 C CA . ASP A 1 290 ? -0.611 -3.278 24.411 1.00 85.81 290 ASP A CA 1
ATOM 2272 C C . ASP A 1 290 ? -1.593 -2.093 24.307 1.00 85.81 290 ASP A C 1
ATOM 2274 O O . ASP A 1 290 ? -2.086 -1.727 23.231 1.00 85.81 290 ASP A O 1
ATOM 2278 N N . ALA A 1 291 ? -1.820 -1.429 25.443 1.00 85.19 291 ALA A N 1
ATOM 2279 C CA . ALA A 1 291 ? -2.771 -0.327 25.564 1.00 85.19 291 ALA A CA 1
ATOM 2280 C C . ALA A 1 291 ? -2.460 0.855 24.627 1.00 85.19 291 ALA A C 1
ATOM 2282 O O . ALA A 1 291 ? -3.370 1.579 24.211 1.00 85.19 291 ALA A O 1
ATOM 2283 N N . GLU A 1 292 ? -1.192 1.078 24.261 1.00 87.69 292 GLU A N 1
ATOM 2284 C CA . GLU A 1 292 ? -0.831 2.160 23.346 1.00 87.69 292 GLU A CA 1
ATOM 2285 C C . GLU A 1 292 ? -1.244 1.857 21.898 1.00 87.69 292 GLU A C 1
ATOM 2287 O O . GLU A 1 292 ? -1.633 2.771 21.162 1.00 87.69 292 GLU A O 1
ATOM 2292 N N . ILE A 1 293 ? -1.204 0.584 21.492 1.00 87.81 293 ILE A N 1
ATOM 2293 C CA . ILE A 1 293 ? -1.671 0.132 20.176 1.00 87.81 293 ILE A CA 1
ATOM 2294 C C . ILE A 1 293 ? -3.193 0.284 20.094 1.00 87.81 293 ILE A C 1
ATOM 2296 O O . ILE A 1 293 ? -3.688 0.917 19.158 1.00 87.81 293 ILE A O 1
ATOM 2300 N N . LEU A 1 294 ? -3.925 -0.167 21.119 1.00 85.69 294 LEU A N 1
ATOM 2301 C CA . LEU A 1 294 ? -5.377 0.029 21.219 1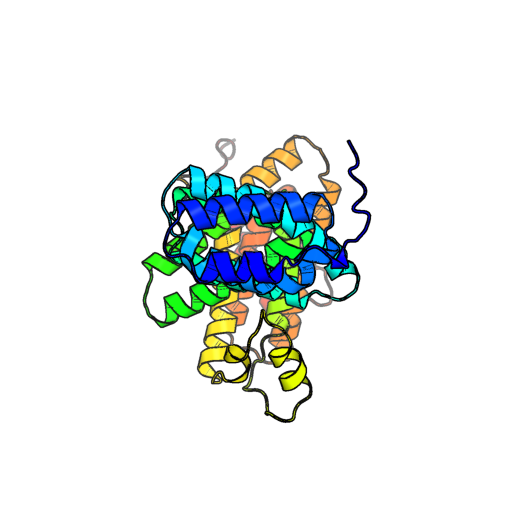.00 85.69 294 LEU A CA 1
ATOM 2302 C C . LEU A 1 294 ? -5.751 1.517 21.152 1.00 85.6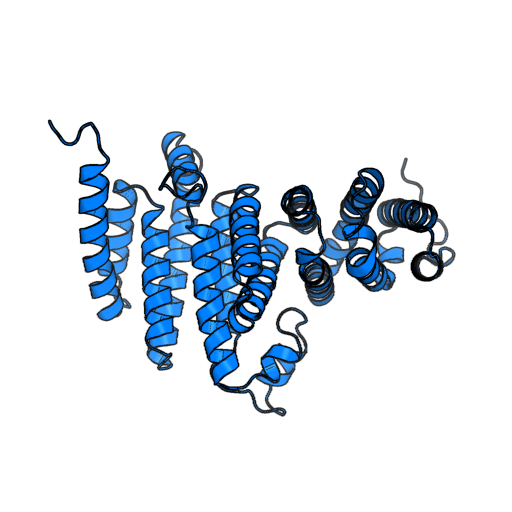9 294 LEU A C 1
ATOM 2304 O O . LEU A 1 294 ? -6.603 1.919 20.359 1.00 85.69 294 LEU A O 1
ATOM 2308 N N . LYS A 1 295 ? -5.040 2.381 21.889 1.00 86.25 295 LYS A N 1
ATOM 2309 C CA . LYS A 1 295 ? -5.238 3.838 21.824 1.00 86.25 295 LYS A CA 1
ATOM 2310 C C . LYS A 1 295 ? -5.019 4.398 20.414 1.00 86.25 295 LYS A C 1
ATOM 2312 O O . LYS A 1 295 ? -5.731 5.317 19.999 1.00 86.25 295 LYS A O 1
ATOM 2317 N N . LYS A 1 296 ? -4.042 3.879 19.661 1.00 88.06 296 LYS A N 1
ATOM 2318 C CA . LYS A 1 296 ? -3.815 4.283 18.264 1.00 88.06 296 LYS A CA 1
ATOM 2319 C C . LYS A 1 296 ? -4.944 3.825 17.344 1.00 88.06 296 LYS A C 1
ATOM 2321 O O . LYS A 1 296 ? -5.336 4.629 16.500 1.00 88.06 296 LYS A O 1
ATOM 2326 N N . PHE A 1 297 ? -5.492 2.624 17.528 1.00 87.88 297 PHE A N 1
ATOM 2327 C CA . PHE A 1 297 ? -6.667 2.170 16.781 1.00 87.88 297 PHE A CA 1
ATOM 2328 C C . PHE A 1 297 ? -7.914 2.987 17.090 1.00 87.88 297 PHE A C 1
ATOM 2330 O O . PHE A 1 297 ? -8.590 3.417 16.162 1.00 87.88 297 PHE A O 1
ATOM 2337 N N . HIS A 1 298 ? -8.183 3.295 18.361 1.00 83.94 298 HIS A N 1
ATOM 2338 C CA . HIS A 1 298 ? -9.291 4.184 18.719 1.00 83.94 298 HIS A CA 1
ATOM 2339 C C . HIS A 1 298 ? -9.136 5.570 18.089 1.00 83.94 298 HIS A C 1
ATOM 2341 O O . HIS A 1 298 ? -10.111 6.140 17.603 1.00 83.94 298 HIS A O 1
ATOM 2347 N N . LYS A 1 299 ? -7.908 6.103 18.032 1.00 84.94 299 LYS A N 1
ATOM 2348 C CA . LYS A 1 299 ? -7.648 7.362 17.327 1.00 84.94 299 LYS A CA 1
ATOM 2349 C C . LYS A 1 299 ? -7.813 7.225 15.807 1.00 84.94 299 LYS A C 1
ATOM 2351 O O . LYS A 1 299 ? -8.373 8.123 15.198 1.00 84.94 299 LYS A O 1
ATOM 2356 N N . LEU A 1 300 ? -7.385 6.119 15.198 1.00 87.94 300 LEU A N 1
ATOM 2357 C CA . LEU A 1 300 ? -7.629 5.853 13.776 1.00 87.94 300 LEU A CA 1
ATOM 2358 C C . LEU A 1 300 ? -9.133 5.776 13.470 1.00 87.94 300 LEU A C 1
ATOM 2360 O O . LEU A 1 300 ? -9.590 6.446 12.553 1.00 87.94 300 LEU A O 1
ATOM 2364 N N . LEU A 1 301 ? -9.902 5.031 14.268 1.00 85.50 301 LEU A N 1
ATOM 2365 C CA . LEU A 1 301 ? -11.360 4.956 14.166 1.00 85.50 301 LEU A CA 1
ATOM 2366 C C . LEU A 1 301 ? -11.992 6.348 14.277 1.00 85.50 301 LEU A C 1
ATOM 2368 O O . LEU A 1 301 ? -12.849 6.704 13.473 1.00 85.50 301 LEU A O 1
ATOM 2372 N N . SER A 1 302 ? -11.531 7.153 15.235 1.00 80.75 302 SER A N 1
ATOM 2373 C CA . SER A 1 302 ? -11.971 8.538 15.388 1.00 80.75 302 SER A CA 1
ATOM 2374 C C . SER A 1 302 ? -11.719 9.372 14.144 1.00 80.75 302 SER A C 1
ATOM 2376 O O . SER A 1 302 ? -12.620 10.067 13.686 1.00 80.75 302 SER A O 1
ATOM 2378 N N . ASP A 1 303 ? -10.496 9.329 13.616 1.00 84.12 303 ASP A N 1
ATOM 2379 C CA . ASP A 1 303 ? -10.113 10.149 12.475 1.00 84.12 303 ASP A CA 1
ATOM 2380 C C . ASP A 1 303 ? -10.881 9.702 11.219 1.00 84.12 303 ASP A C 1
ATOM 2382 O O . ASP A 1 303 ? -11.360 10.551 10.473 1.00 84.12 303 ASP A O 1
ATOM 2386 N N . VAL A 1 304 ? -11.094 8.389 11.033 1.00 85.50 304 VAL A N 1
ATOM 2387 C CA . VAL A 1 304 ? -11.912 7.819 9.945 1.00 85.50 304 VAL A CA 1
ATOM 2388 C C . VAL A 1 304 ? -13.366 8.271 10.047 1.00 85.50 304 VAL A C 1
ATOM 2390 O O . VAL A 1 304 ? -13.933 8.733 9.060 1.00 85.50 304 VAL A O 1
ATOM 2393 N N . LEU A 1 305 ? -13.974 8.215 11.234 1.00 80.69 305 LEU A N 1
ATOM 2394 C CA . LEU A 1 305 ? -15.317 8.762 11.440 1.00 80.69 305 LEU A CA 1
ATOM 2395 C C . LEU A 1 305 ? -15.330 10.293 11.255 1.00 80.69 305 LEU A C 1
ATOM 2397 O O . LEU A 1 305 ? -16.314 10.871 10.791 1.00 80.69 305 LEU A O 1
ATOM 2401 N N . GLY A 1 306 ? -14.226 10.970 11.572 1.00 79.25 306 GLY A N 1
ATOM 2402 C CA . GLY A 1 306 ? -13.990 12.388 11.302 1.00 79.25 306 GLY A CA 1
ATOM 2403 C C . GLY A 1 306 ? -14.087 12.764 9.819 1.00 79.25 306 GLY A C 1
ATOM 2404 O O . GLY A 1 306 ? -14.456 13.896 9.516 1.00 79.25 306 GLY A O 1
ATOM 2405 N N . LEU A 1 307 ? -13.841 11.824 8.901 1.00 82.31 307 LEU A N 1
ATOM 2406 C CA . LEU A 1 307 ? -13.939 12.050 7.454 1.00 82.31 307 LEU A CA 1
ATOM 2407 C C . LEU A 1 307 ? -15.385 12.183 6.954 1.00 82.31 307 LEU A C 1
ATOM 2409 O O . LEU A 1 307 ? -15.607 12.786 5.906 1.00 82.31 307 LEU A O 1
ATOM 2413 N N . LEU A 1 308 ? -16.364 11.634 7.682 1.00 79.81 308 LEU A N 1
ATOM 2414 C CA . LEU A 1 308 ? -17.779 11.708 7.313 1.00 79.81 308 LEU A CA 1
ATOM 2415 C C . LEU A 1 308 ? -18.399 13.054 7.730 1.00 79.81 308 LEU A C 1
ATOM 2417 O O . LEU A 1 308 ? -18.137 13.513 8.847 1.00 79.81 308 LEU A O 1
ATOM 2421 N N . PRO A 1 309 ? -19.283 13.657 6.910 1.00 77.50 309 PRO A N 1
ATOM 2422 C CA . PRO A 1 309 ? -20.093 14.802 7.328 1.00 77.50 309 PRO A CA 1
ATOM 2423 C C . PRO A 1 309 ? -20.969 14.483 8.546 1.00 77.50 309 PRO A C 1
ATOM 2425 O O . PRO A 1 309 ? -21.357 13.328 8.746 1.00 77.50 309 PRO A O 1
ATOM 2428 N N . ILE A 1 310 ? -21.340 15.505 9.327 1.00 72.81 310 ILE A N 1
ATOM 2429 C CA . ILE A 1 310 ? -22.047 15.349 10.613 1.00 72.81 310 ILE A CA 1
ATOM 2430 C C . ILE A 1 310 ? -23.331 14.507 10.518 1.00 72.81 310 ILE A C 1
ATOM 2432 O O . ILE A 1 310 ? -23.623 13.699 11.402 1.00 72.81 310 ILE A O 1
ATOM 2436 N N . GLN A 1 311 ? -24.065 14.645 9.408 1.00 72.69 311 GLN A N 1
ATOM 2437 C CA . GLN A 1 311 ? -25.330 13.948 9.161 1.00 72.69 311 GLN A CA 1
ATOM 2438 C C . GLN A 1 311 ? -25.129 12.426 9.150 1.00 72.69 311 GLN A C 1
ATOM 2440 O O . GLN A 1 311 ? -25.810 11.703 9.872 1.00 72.69 311 GLN A O 1
ATOM 2445 N N . TYR A 1 312 ? -24.127 11.947 8.409 1.00 75.00 312 TYR A N 1
ATOM 2446 C CA . TYR A 1 312 ? -23.796 10.524 8.319 1.00 75.00 312 TYR A CA 1
ATOM 2447 C C . TYR A 1 312 ? -22.980 10.041 9.515 1.00 75.00 312 TYR A C 1
ATOM 2449 O O . TYR A 1 312 ? -23.146 8.909 9.954 1.00 75.00 312 TYR A O 1
ATOM 2457 N N . TYR A 1 313 ? -22.146 10.911 10.087 1.00 73.69 313 TYR A N 1
ATOM 2458 C CA . TYR A 1 313 ? -21.393 10.616 11.300 1.00 73.69 313 TYR A CA 1
ATOM 2459 C C . TYR A 1 313 ? -22.313 10.244 12.464 1.00 73.69 313 TYR A C 1
ATOM 2461 O O . TYR A 1 313 ? -22.082 9.229 13.112 1.00 73.69 313 TYR A O 1
ATOM 2469 N N . SER A 1 314 ? -23.366 11.031 12.707 1.00 72.06 314 SER A N 1
ATOM 2470 C CA . SER A 1 314 ? -24.306 10.772 13.804 1.00 72.06 314 SER A CA 1
ATOM 2471 C C . SER A 1 314 ? -24.991 9.411 13.666 1.00 72.06 314 SER A C 1
ATOM 2473 O O . SER A 1 314 ? -25.085 8.670 14.643 1.00 72.06 314 SER A O 1
ATOM 2475 N N . LYS A 1 315 ? -25.387 9.049 12.438 1.00 75.88 315 LYS A N 1
ATOM 2476 C CA . LYS A 1 315 ? -25.973 7.748 12.118 1.00 75.88 315 LYS A CA 1
ATOM 2477 C C . LYS A 1 315 ? -24.972 6.620 12.361 1.00 75.88 315 LYS A C 1
ATOM 2479 O O . LYS A 1 315 ? -25.268 5.724 13.139 1.00 75.88 315 LYS A O 1
ATOM 2484 N N . SER A 1 316 ? -23.765 6.720 11.802 1.00 74.12 316 SER A N 1
ATOM 2485 C CA . SER A 1 316 ? -22.720 5.708 11.988 1.00 74.12 316 SER A CA 1
ATOM 2486 C C . SER A 1 316 ? -22.343 5.527 13.459 1.00 74.12 316 SER A C 1
ATOM 2488 O O . SER A 1 316 ? -22.206 4.402 13.918 1.00 74.12 316 SER A O 1
ATOM 2490 N N . VAL A 1 317 ? -22.207 6.610 14.230 1.00 73.44 317 VAL A N 1
ATOM 2491 C CA . VAL A 1 317 ? -21.918 6.522 15.671 1.00 73.44 317 VAL A CA 1
ATOM 2492 C C . VAL A 1 317 ? -23.069 5.855 16.422 1.00 73.44 317 VAL A C 1
ATOM 2494 O O . VAL A 1 317 ? -22.816 4.997 17.262 1.00 73.44 317 VAL A O 1
ATOM 2497 N N . ASN A 1 318 ? -24.320 6.207 16.118 1.00 74.75 318 ASN A N 1
ATOM 2498 C CA . ASN A 1 318 ? -25.485 5.592 16.752 1.00 74.75 318 ASN A CA 1
ATOM 2499 C C . ASN A 1 318 ? -25.578 4.091 16.428 1.00 74.75 318 ASN A C 1
ATOM 2501 O O . ASN A 1 318 ? -25.802 3.280 17.324 1.00 74.75 318 ASN A O 1
ATOM 2505 N N . ASP A 1 319 ? -25.327 3.707 15.177 1.00 74.25 319 ASP A N 1
ATOM 2506 C CA . ASP A 1 319 ? -25.316 2.307 14.746 1.00 74.25 319 ASP A CA 1
ATOM 2507 C C . ASP A 1 319 ? -24.225 1.503 15.481 1.00 74.25 319 ASP A C 1
ATOM 2509 O O . ASP A 1 319 ? -24.476 0.384 15.927 1.00 74.25 319 ASP A O 1
ATOM 2513 N N . ILE A 1 320 ? -23.041 2.091 15.703 1.00 71.06 320 ILE A N 1
ATOM 2514 C CA . ILE A 1 320 ? -21.954 1.463 16.475 1.00 71.06 320 ILE A CA 1
ATOM 2515 C C . ILE A 1 320 ? -22.298 1.364 17.968 1.00 71.06 320 ILE A C 1
ATOM 2517 O O . ILE A 1 320 ? -22.011 0.349 18.601 1.00 71.06 320 ILE A O 1
ATOM 2521 N N . LEU A 1 321 ? -22.894 2.403 18.560 1.00 71.19 321 LEU A N 1
ATOM 2522 C CA . LEU A 1 321 ? -23.267 2.400 19.981 1.00 71.19 321 LEU A CA 1
ATOM 2523 C C . LEU A 1 321 ? -24.375 1.386 20.287 1.00 71.19 321 LEU A C 1
ATOM 2525 O O . LEU A 1 321 ? -24.375 0.799 21.366 1.00 71.19 321 LEU A O 1
ATOM 2529 N N . ASN A 1 322 ? -25.288 1.160 19.340 1.00 72.81 322 ASN A N 1
ATOM 2530 C CA . ASN A 1 322 ? -26.362 0.175 19.472 1.00 72.81 322 ASN A CA 1
ATOM 2531 C C . ASN A 1 322 ? -25.928 -1.250 19.094 1.00 72.81 322 ASN A C 1
ATOM 2533 O O . ASN A 1 322 ? -26.696 -2.194 19.298 1.00 72.81 322 ASN A O 1
ATOM 2537 N N . ALA A 1 323 ? -24.724 -1.433 18.543 1.00 70.56 323 ALA A N 1
ATOM 2538 C CA . ALA A 1 323 ? -24.227 -2.753 18.192 1.00 70.56 323 ALA A CA 1
ATOM 2539 C C . ALA A 1 323 ? -23.906 -3.575 19.462 1.00 70.56 323 ALA A C 1
ATOM 2541 O O . ALA A 1 323 ? -23.228 -3.088 20.370 1.00 70.56 323 ALA A O 1
ATOM 2542 N N . PRO A 1 324 ? -24.352 -4.843 19.538 1.00 57.88 324 PRO A N 1
ATOM 2543 C CA . PRO A 1 324 ? -24.237 -5.662 20.748 1.00 57.88 324 PRO A CA 1
ATOM 2544 C C . PRO A 1 324 ? -22.798 -6.080 21.098 1.00 57.88 324 PRO A C 1
ATOM 2546 O O . PRO A 1 324 ? -22.559 -6.534 22.214 1.00 57.88 324 PRO A O 1
ATOM 2549 N N . SER A 1 325 ? -21.844 -5.944 20.171 1.00 59.22 325 SER A N 1
ATOM 2550 C CA . SER A 1 325 ? -20.437 -6.344 20.332 1.00 59.22 325 SER A CA 1
ATOM 2551 C C . SER A 1 325 ? -19.497 -5.203 20.749 1.00 59.22 325 SER A C 1
ATOM 2553 O O . SER A 1 325 ? -18.300 -5.417 20.928 1.00 59.22 325 SER A O 1
ATOM 2555 N N . THR A 1 326 ? -19.997 -3.977 20.923 1.00 62.16 326 THR A N 1
ATOM 2556 C CA . THR A 1 326 ? -19.129 -2.813 21.144 1.00 62.16 326 THR A CA 1
ATOM 2557 C C . THR A 1 326 ? -18.548 -2.804 22.560 1.00 62.16 326 THR A C 1
ATOM 2559 O O . THR A 1 326 ? -19.276 -2.791 23.553 1.00 62.16 326 THR A O 1
ATOM 2562 N N . SER A 1 327 ? -17.217 -2.772 22.687 1.00 66.31 327 SER A N 1
ATOM 2563 C CA . SER A 1 327 ? -16.567 -2.722 24.003 1.00 66.31 327 SER A CA 1
ATOM 2564 C C . SER A 1 327 ? -16.825 -1.385 24.717 1.00 66.31 327 SER A C 1
ATOM 2566 O O . SER A 1 327 ? -16.928 -0.327 24.090 1.00 66.31 327 SER A O 1
ATOM 2568 N N . VAL A 1 328 ? -16.887 -1.405 26.053 1.00 67.88 328 VAL A N 1
ATOM 2569 C CA . VAL A 1 328 ? -17.123 -0.202 26.881 1.00 67.88 328 VAL A CA 1
ATOM 2570 C C . VAL A 1 328 ? -16.052 0.872 26.649 1.00 67.88 328 VAL A C 1
ATOM 2572 O O . VAL A 1 328 ? -16.345 2.066 26.698 1.00 67.88 328 VAL A O 1
ATOM 2575 N N . GLU A 1 329 ? -14.812 0.474 26.365 1.00 64.75 329 GLU A N 1
ATOM 2576 C CA . GLU A 1 329 ? -13.717 1.396 26.034 1.00 64.75 329 GLU A CA 1
ATOM 2577 C C . GLU A 1 329 ? -13.896 2.038 24.658 1.00 64.75 329 GLU A C 1
ATOM 2579 O O . GLU A 1 329 ? -13.650 3.239 24.502 1.00 64.75 329 GLU A O 1
ATOM 2584 N N . THR A 1 330 ? -14.403 1.275 23.687 1.00 65.19 330 THR A N 1
ATOM 2585 C CA . THR A 1 330 ? -14.772 1.802 22.371 1.00 65.19 330 THR A CA 1
ATOM 2586 C C . THR A 1 330 ? -15.922 2.794 22.507 1.00 65.19 330 THR A C 1
ATOM 2588 O O . THR A 1 330 ? -15.820 3.891 21.968 1.00 65.19 330 THR A O 1
ATOM 2591 N N . MET A 1 331 ? -16.959 2.478 23.295 1.00 67.38 331 MET A N 1
ATOM 2592 C CA . MET A 1 331 ? -18.067 3.400 23.574 1.00 67.38 331 MET A CA 1
ATOM 2593 C C . MET A 1 331 ? -17.587 4.685 24.255 1.00 67.38 331 MET A C 1
ATOM 2595 O O . MET A 1 331 ? -17.922 5.777 23.808 1.00 67.38 331 MET A O 1
ATOM 2599 N N . LYS A 1 332 ? -16.765 4.584 25.309 1.00 67.38 332 LYS A N 1
ATOM 2600 C CA . LYS A 1 332 ? -16.200 5.758 26.000 1.00 67.38 332 LYS A CA 1
ATOM 2601 C C . LYS A 1 332 ? -15.371 6.629 25.059 1.00 67.38 332 LYS A C 1
ATOM 2603 O O . LYS A 1 332 ? -15.538 7.848 25.055 1.00 67.38 332 LYS A O 1
ATOM 2608 N N . SER A 1 333 ? -14.506 6.010 24.255 1.00 63.81 333 SER A N 1
ATOM 2609 C CA . SER A 1 333 ? -13.690 6.718 23.266 1.00 63.81 333 SER A CA 1
ATOM 2610 C C . SER A 1 333 ? -14.575 7.400 22.219 1.00 63.81 333 SER A C 1
ATOM 2612 O O . SER A 1 333 ? -14.431 8.597 21.995 1.00 63.81 333 SER A O 1
ATOM 2614 N N . LEU A 1 334 ? -15.547 6.681 21.646 1.00 68.38 334 LEU A N 1
ATOM 2615 C CA . LEU A 1 334 ? -16.507 7.212 20.675 1.00 68.38 334 LEU A CA 1
ATOM 2616 C C . LEU A 1 334 ? -17.298 8.387 21.234 1.00 68.38 334 LEU A C 1
ATOM 2618 O O . LEU A 1 334 ? -17.370 9.414 20.573 1.00 68.38 334 LEU A O 1
ATOM 2622 N N . ILE A 1 335 ? -17.850 8.277 22.442 1.00 69.25 335 ILE A N 1
ATOM 2623 C CA . ILE A 1 335 ? -18.643 9.342 23.071 1.00 69.25 335 ILE A CA 1
ATOM 2624 C C . ILE A 1 335 ? -17.776 10.580 23.327 1.00 69.25 335 ILE A C 1
ATOM 2626 O O . ILE A 1 335 ? -18.173 11.691 22.978 1.00 69.25 335 ILE A O 1
ATOM 2630 N N . SER A 1 336 ? -16.567 10.401 23.873 1.00 66.44 336 SER A N 1
ATOM 2631 C CA . SER A 1 336 ? -15.634 11.511 24.109 1.00 66.44 336 SER A CA 1
ATOM 2632 C C . SER A 1 336 ? -15.245 12.225 22.813 1.00 66.44 336 SER A C 1
ATOM 2634 O O . SER A 1 336 ? -15.107 13.447 22.795 1.00 66.44 336 SER A O 1
ATOM 2636 N N . LEU A 1 337 ? -15.046 11.472 21.734 1.00 63.59 337 LEU A N 1
ATOM 2637 C CA . LEU A 1 337 ? -14.629 12.005 20.438 1.00 63.59 337 LEU A CA 1
ATOM 2638 C C . LEU A 1 337 ? -15.804 12.602 19.659 1.00 63.59 337 LEU A C 1
ATOM 2640 O O . LEU A 1 337 ? -15.636 13.614 18.989 1.00 63.59 337 LEU A O 1
ATOM 2644 N N . THR A 1 338 ? -17.001 12.040 19.820 1.00 68.50 338 THR A N 1
ATOM 2645 C CA . THR A 1 338 ? -18.267 12.590 19.319 1.00 68.50 338 THR A CA 1
ATOM 2646 C C . THR A 1 338 ? -18.513 13.963 19.915 1.00 68.50 338 THR A C 1
ATOM 2648 O O . THR A 1 338 ? -18.719 14.919 19.172 1.00 68.50 338 THR A O 1
ATOM 2651 N N . ALA A 1 339 ? -18.390 14.092 21.239 1.00 66.31 339 ALA A N 1
ATOM 2652 C CA . ALA A 1 339 ? -18.486 15.382 21.912 1.00 66.31 339 ALA A CA 1
ATOM 2653 C C . ALA A 1 339 ? -17.461 16.392 21.363 1.00 66.31 339 ALA A C 1
ATOM 2655 O O . ALA A 1 339 ? -17.811 17.537 21.086 1.00 66.31 339 ALA A O 1
ATOM 2656 N N . ALA A 1 340 ? -16.211 15.969 21.136 1.00 63.78 340 ALA A N 1
ATOM 2657 C CA . ALA A 1 340 ? -15.182 16.830 20.553 1.00 63.78 340 ALA A CA 1
ATOM 2658 C C . ALA A 1 340 ? -15.495 17.247 19.103 1.00 63.78 340 ALA A C 1
ATOM 2660 O O . ALA A 1 340 ? -15.316 18.413 18.758 1.00 63.78 340 ALA A O 1
ATOM 2661 N N . LYS A 1 341 ? -15.996 16.331 18.265 1.00 66.62 341 LYS A N 1
ATOM 2662 C CA . LYS A 1 341 ? -16.333 16.612 16.861 1.00 66.62 341 LYS A CA 1
ATOM 2663 C C . LYS A 1 341 ? -17.494 17.597 16.735 1.00 66.62 341 LYS A C 1
ATOM 2665 O O . LYS A 1 341 ? -17.379 18.558 15.981 1.00 66.62 341 LYS A O 1
ATOM 2670 N N . PHE A 1 342 ? -18.570 17.397 17.500 1.00 69.25 342 PHE A N 1
ATOM 2671 C CA . PHE A 1 342 ? -19.701 18.330 17.518 1.00 69.25 342 PHE A CA 1
ATOM 2672 C C . PHE A 1 342 ? -19.272 19.735 17.952 1.00 69.25 342 PHE A C 1
ATOM 2674 O O . PHE A 1 342 ? -19.726 20.707 17.361 1.00 69.25 342 PHE A O 1
ATOM 2681 N N . ASN A 1 343 ? -18.355 19.848 18.918 1.00 62.25 343 ASN A N 1
ATOM 2682 C CA . ASN A 1 343 ? -17.829 21.144 19.350 1.00 62.25 343 ASN A CA 1
ATOM 2683 C C . ASN A 1 343 ? -16.991 21.840 18.261 1.00 62.25 343 ASN A C 1
ATOM 2685 O O . ASN A 1 343 ? -17.114 23.049 18.090 1.00 62.25 343 ASN A O 1
ATOM 2689 N N . LEU A 1 344 ? -16.163 21.094 17.519 1.00 59.38 344 LEU A N 1
ATOM 2690 C CA . LEU A 1 344 ? -15.300 21.647 16.465 1.00 59.38 344 LEU A CA 1
ATOM 2691 C C . LEU A 1 344 ? -16.087 22.076 15.217 1.00 59.38 344 LEU A C 1
ATOM 2693 O O . LEU A 1 344 ? -15.861 23.165 14.691 1.00 59.38 344 LEU A O 1
ATOM 2697 N N . GLU A 1 345 ? -17.059 21.278 14.766 1.00 60.06 345 GLU A N 1
ATOM 2698 C CA . GLU A 1 345 ? -17.890 21.653 13.611 1.00 60.06 345 GLU A CA 1
ATOM 2699 C C . GLU A 1 345 ? -18.859 22.806 13.937 1.00 60.06 345 GLU A C 1
ATOM 2701 O O . GLU A 1 345 ? -19.202 23.581 13.045 1.00 60.06 345 GLU A O 1
ATOM 2706 N N . HIS A 1 346 ? -19.236 23.000 15.210 1.00 50.78 346 HIS A N 1
ATOM 2707 C CA . HIS A 1 346 ? -19.986 24.190 15.634 1.00 50.78 346 HIS A CA 1
ATOM 2708 C C . HIS A 1 346 ? -19.172 25.485 15.502 1.00 50.78 346 HIS A C 1
ATOM 2710 O O . HIS A 1 346 ? -19.753 26.539 15.256 1.00 50.78 346 HIS A O 1
ATOM 2716 N N . THR A 1 347 ? -17.844 25.413 15.649 1.00 46.41 347 THR A N 1
ATOM 2717 C CA . THR A 1 347 ? -16.944 26.571 15.518 1.00 46.41 347 THR A CA 1
ATOM 2718 C C . THR A 1 347 ? -16.525 26.876 14.077 1.00 46.41 347 THR A C 1
ATOM 2720 O O . THR A 1 347 ? -16.137 28.004 13.792 1.00 46.41 347 THR A O 1
ATOM 2723 N N . GLU A 1 348 ? -16.621 25.907 13.159 1.00 45.47 348 GLU A N 1
ATOM 2724 C CA . GLU A 1 348 ? -16.248 26.071 11.740 1.00 45.47 348 GLU A CA 1
ATOM 2725 C C . GLU A 1 348 ? -17.418 26.517 10.839 1.00 45.47 348 GLU A C 1
ATOM 2727 O O . GLU A 1 348 ? -17.201 26.942 9.703 1.00 45.47 348 GLU A O 1
ATOM 2732 N N . ASN A 1 349 ? -18.664 26.465 11.323 1.00 38.94 349 ASN A N 1
ATOM 2733 C CA . ASN A 1 349 ? -19.832 26.923 10.571 1.00 38.94 349 ASN A CA 1
ATOM 2734 C C . ASN A 1 349 ? -20.005 28.447 10.701 1.00 38.94 349 ASN A C 1
ATOM 2736 O O . ASN A 1 349 ? -20.463 28.942 11.728 1.00 38.94 349 ASN A O 1
ATOM 2740 N N . ALA A 1 350 ? -19.746 29.201 9.627 1.00 39.44 350 ALA A N 1
ATOM 2741 C CA . ALA A 1 350 ? -20.033 30.644 9.563 1.00 39.44 350 ALA A CA 1
ATOM 2742 C C . ALA A 1 350 ? -21.534 30.990 9.725 1.00 39.44 350 ALA A C 1
ATOM 2744 O O . ALA A 1 350 ? -21.878 32.150 9.933 1.00 39.44 350 ALA A O 1
ATOM 2745 N N . TYR A 1 351 ? -22.415 29.984 9.663 1.00 42.84 351 TYR A N 1
ATOM 2746 C CA . TYR A 1 351 ? -23.859 30.091 9.898 1.00 42.84 351 TYR A CA 1
ATOM 2747 C C . TYR A 1 351 ? -24.300 29.601 11.289 1.00 42.84 351 TYR A C 1
ATOM 2749 O O . TYR A 1 351 ? -25.489 29.580 11.573 1.00 42.84 351 TYR A O 1
ATOM 2757 N N . ALA A 1 352 ? -23.380 29.219 12.184 1.00 38.22 352 ALA A N 1
ATOM 2758 C CA . ALA A 1 352 ? -23.724 28.785 13.547 1.00 38.22 352 ALA A CA 1
ATOM 2759 C C . ALA A 1 352 ? -24.066 29.946 14.511 1.00 38.22 352 ALA A C 1
ATOM 2761 O O . ALA A 1 352 ? -24.192 29.724 15.714 1.00 38.22 352 ALA A O 1
ATOM 2762 N N . HIS A 1 353 ? -24.193 31.174 13.996 1.00 35.47 353 HIS A N 1
ATOM 2763 C CA . HIS A 1 353 ? -24.554 32.372 14.758 1.00 35.47 353 HIS A CA 1
ATOM 2764 C C . HIS A 1 353 ? -25.966 32.910 14.469 1.00 35.47 353 HIS A C 1
ATOM 2766 O O . HIS A 1 353 ? -26.266 34.021 14.905 1.00 35.47 353 HIS A O 1
ATOM 2772 N N . GLU A 1 354 ? -26.832 32.143 13.801 1.00 28.78 354 GLU A N 1
ATOM 2773 C CA . GLU A 1 354 ? -28.272 32.454 13.733 1.00 28.78 354 GLU A CA 1
ATOM 2774 C C . GLU A 1 354 ? -29.112 31.545 14.631 1.00 28.78 354 GLU A C 1
ATOM 2776 O O . GLU A 1 354 ? -28.973 30.303 14.532 1.00 28.78 354 GLU A O 1
#

Organism: Pichia kudriavzevii (NCBI:txid4909)

Solvent-accessible surface area (backbone atoms only — not comparable to full-atom values): 19341 Å² total; per-residue (Å²): 132,90,71,77,75,90,58,67,88,78,60,63,51,59,57,54,51,50,49,39,74,70,48,89,48,68,69,59,32,44,54,51,44,47,51,50,17,55,44,19,68,65,43,37,77,61,38,59,88,42,45,64,65,51,44,47,47,34,30,74,48,51,56,50,49,95,45,72,65,49,49,51,39,52,50,47,30,44,67,29,41,38,46,45,49,42,60,48,26,77,75,74,40,54,58,61,53,35,45,51,51,51,32,48,54,74,25,45,90,57,32,56,78,92,47,46,52,61,52,54,51,52,48,24,63,48,53,31,56,93,74,31,47,23,54,52,50,46,55,47,25,54,51,32,35,56,26,51,78,68,69,34,57,70,57,31,48,54,46,38,56,46,44,36,58,44,48,68,76,56,51,75,57,57,48,45,51,26,50,46,52,33,50,54,59,53,69,71,56,60,79,56,64,55,55,86,86,41,68,67,38,53,56,44,51,70,35,55,80,56,25,67,62,62,63,68,34,51,50,67,52,33,47,48,44,60,44,34,37,59,52,39,56,36,43,27,64,54,56,34,87,76,89,40,90,60,24,63,58,32,54,54,47,50,52,36,53,74,67,66,55,63,43,67,60,49,50,50,46,51,50,51,42,51,53,50,52,50,51,52,51,54,52,39,58,74,70,65,54,59,67,69,46,53,52,49,48,55,49,39,53,49,54,58,50,62,40,44,59,68,76,59,32,56,51,55,51,49,55,51,68,71,37,95,82,59,49,72,66,56,49,53,52,49,53,58,49,48,55,50,50,58,55,52,56,55,72,70,39,93,69,66,83,116

Foldseek 3Di:
DQDQPPCLPVDQLVVLLVVLVPDPDPVSNLVSLVVLLVVLQNPLVNCVVVLLSNLLSCLVPLQLDPDVSSLVSLLSSLLRHQLSVLVVVVVPPLQSVLSSLLSNLVSQVSHDLVCLLVNLLSNCVSNDLLSRLLLNLLSLLQVLLVCVVVVNVVSNCSSLVSLQSNLVSDALLSLLSSLLVNVVVLVLQDQAQDDCPDPSNVVQCVHSSNHPVSNPDHNVSSLSSSQSSLVSSLSSQQPDPPPDNGRVSLVNLVVCVVVVHCVVVSLVSLLVSLVSLQVSLLVCVVVVHDPSSSVSSLVSSLSSLVSDDPVSSVVSLVVQCPDPSGDPVSVVSSVVSNVVSVVVVCVVDPPNPD

InterPro domains:
  IPR040191 U3 small nucleolar RNA-associated protein 10 [PTHR13457] (7-339)
  IPR056473 Utp10/HEAT1, HEAT-repeats domain [PF23243] (95-305)

Sequence (354 aa):
MNVVVKNPSAIRADVIVSAIRASDSPQVQNKLLLVIAALASLSPELVLHSVMPIFTFMGAHTIRQDDEFSGHVVEQTIICVVPALANAAQYGKIDEIEFLLASFVSAFLHVPRHRRVRLFTTLARTLGGDLSIHLILFLCGQQYVNAYMKHRMGDCSALVDFATVFLQAFSANEELDAAIKFLDLWKHIPEVPVEKDSQEFKELSSRVIFGPSIVTMTKSELYNWRKGLVSFIRHALTDAKSGSDIPKLRLKVASLILEDKNTDILLNSFSSLITYLLDVIETSTKHHEDAEILKKFHKLLSDVLGLLPIQYYSKSVNDILNAPSTSVETMKSLISLTAAKFNLEHTENAYAHE